Protein AF-A0A9P0K5Q2-F1 (afdb_monomer_lite)

InterPro domains:
  IPR001170 Adenylyl cyclase class-4/guanylyl cyclase [PR00255] (28-46)
  IPR001170 Adenylyl cyclase class-4/guanylyl cyclase [PR00255] (67-84)
  IPR001170 Adenylyl cyclase class-4/guanylyl cyclase [PR00255] (154-176)
  IPR001828 Receptor, ligand binding region [PF01094] (19-88)
  IPR028082 Periplasmic binding protein-like I [SSF53822] (3-142)
  IPR050401 Cyclic nucleotide synthase [PTHR11920] (21-209)

Structure (mmCIF, N/CA/C/O backbone):
data_AF-A0A9P0K5Q2-F1
#
_entry.id   AF-A0A9P0K5Q2-F1
#
loop_
_atom_site.group_PDB
_atom_site.id
_atom_site.type_symbol
_atom_site.label_atom_id
_atom_site.label_alt_id
_atom_site.label_comp_id
_atom_site.label_asym_id
_atom_site.label_entity_id
_atom_site.label_seq_id
_atom_site.pdbx_PDB_ins_code
_atom_site.Cartn_x
_atom_site.Cartn_y
_atom_site.Cartn_z
_atom_site.occupancy
_atom_site.B_iso_or_equiv
_atom_site.auth_seq_id
_atom_site.auth_comp_id
_atom_site.auth_asym_id
_atom_site.auth_atom_id
_atom_site.pdbx_PDB_model_num
ATOM 1 N N . MET A 1 1 ? 24.834 8.120 -12.883 1.00 61.12 1 MET A N 1
ATOM 2 C CA . MET A 1 1 ? 25.125 8.876 -14.123 1.00 61.12 1 MET A CA 1
ATOM 3 C C . MET A 1 1 ? 26.624 9.093 -14.351 1.00 61.12 1 MET A C 1
ATOM 5 O O . MET A 1 1 ? 26.969 9.659 -15.374 1.00 61.12 1 MET A O 1
ATOM 9 N N . GLU A 1 2 ? 27.515 8.608 -13.473 1.00 75.25 2 GLU A N 1
ATOM 10 C CA . GLU A 1 2 ? 28.976 8.761 -13.649 1.00 75.25 2 GLU A CA 1
ATOM 11 C C . GLU A 1 2 ? 29.569 7.852 -14.739 1.00 75.25 2 GLU A C 1
ATOM 13 O O . GLU A 1 2 ? 30.726 8.004 -15.105 1.00 75.25 2 GLU A O 1
ATOM 18 N N . LYS A 1 3 ? 28.787 6.893 -15.247 1.00 76.19 3 LYS A N 1
ATOM 19 C CA . LYS A 1 3 ? 29.183 5.987 -16.328 1.00 76.19 3 LYS A CA 1
ATOM 20 C C . LYS A 1 3 ? 28.753 6.544 -17.698 1.00 76.19 3 LYS A C 1
ATOM 22 O O . LYS A 1 3 ? 27.849 7.390 -17.745 1.00 76.19 3 LYS A O 1
ATOM 27 N N . PRO A 1 4 ? 29.330 6.036 -18.803 1.00 76.12 4 PRO A N 1
ATOM 28 C CA . PRO A 1 4 ? 28.896 6.384 -20.152 1.00 76.12 4 PRO A CA 1
ATOM 29 C C . PRO A 1 4 ? 27.396 6.107 -20.362 1.00 76.12 4 PRO A C 1
ATOM 31 O O . PRO A 1 4 ? 26.858 5.193 -19.729 1.00 76.12 4 PRO A O 1
ATOM 34 N N . PRO A 1 5 ? 26.704 6.867 -21.232 1.00 72.25 5 PRO A N 1
ATOM 35 C CA . PRO A 1 5 ? 27.222 7.941 -22.093 1.00 72.25 5 PRO A CA 1
ATOM 36 C C . PRO A 1 5 ? 27.312 9.315 -21.408 1.00 72.25 5 PRO A C 1
ATOM 38 O O . PRO A 1 5 ? 27.925 10.228 -21.947 1.00 72.25 5 PRO A O 1
ATOM 41 N N . PHE A 1 6 ? 26.707 9.478 -20.230 1.00 77.44 6 PHE A N 1
ATOM 42 C CA . PHE A 1 6 ? 26.536 10.795 -19.612 1.00 77.44 6 PHE A CA 1
ATOM 43 C C . PHE A 1 6 ? 27.769 11.293 -18.846 1.00 77.44 6 PHE A C 1
ATOM 45 O O . PHE A 1 6 ? 27.950 12.502 -18.759 1.00 77.44 6 PHE A O 1
ATOM 52 N N . ASN A 1 7 ? 28.599 10.397 -18.287 1.00 82.31 7 ASN A N 1
ATOM 53 C CA . ASN A 1 7 ? 29.845 10.732 -17.571 1.00 82.31 7 ASN A CA 1
ATOM 54 C C . ASN A 1 7 ? 29.712 11.905 -16.570 1.00 82.31 7 ASN A C 1
ATOM 56 O O . ASN A 1 7 ? 30.625 12.710 -16.400 1.00 82.31 7 ASN A O 1
ATOM 60 N N . PHE A 1 8 ? 28.569 12.012 -15.889 1.00 81.00 8 PHE A N 1
ATOM 61 C CA . PHE A 1 8 ? 28.284 13.099 -14.955 1.00 81.00 8 PHE A CA 1
ATOM 62 C C . PHE A 1 8 ? 28.762 12.721 -13.554 1.00 81.00 8 PHE A C 1
ATOM 64 O O . PHE A 1 8 ? 28.101 11.923 -12.880 1.00 81.00 8 PHE A O 1
ATOM 71 N N . THR A 1 9 ? 29.897 13.277 -13.129 1.00 80.69 9 THR A N 1
ATOM 72 C CA . THR A 1 9 ? 30.488 13.082 -11.797 1.00 80.69 9 THR A CA 1
ATOM 73 C C . THR A 1 9 ? 29.610 13.692 -10.707 1.00 80.69 9 THR A C 1
ATOM 75 O O . THR A 1 9 ? 29.040 14.764 -10.884 1.00 80.69 9 THR A O 1
ATOM 78 N N . ASN A 1 10 ? 29.462 13.011 -9.565 1.00 76.69 10 ASN A N 1
ATOM 79 C CA . ASN A 1 10 ? 28.693 13.534 -8.439 1.00 76.69 10 ASN A CA 1
ATOM 80 C C . ASN A 1 10 ? 29.443 14.708 -7.770 1.00 76.69 10 ASN A C 1
ATOM 82 O O . ASN A 1 10 ? 30.427 14.460 -7.068 1.00 76.69 10 ASN A O 1
ATOM 86 N N . PRO A 1 11 ? 28.972 15.966 -7.892 1.00 77.44 11 PRO A N 1
ATOM 87 C CA . PRO A 1 11 ? 29.654 17.111 -7.286 1.00 77.44 11 PRO A CA 1
ATOM 88 C C . PRO A 1 11 ? 29.633 17.064 -5.749 1.00 77.44 11 PRO A C 1
ATOM 90 O O . PRO A 1 11 ? 30.488 17.662 -5.105 1.00 77.44 11 PRO A O 1
ATOM 93 N N . LEU A 1 12 ? 28.706 16.309 -5.144 1.00 75.94 12 LEU A N 1
ATOM 94 C CA . LEU A 1 12 ? 28.613 16.142 -3.689 1.00 75.94 12 LEU A CA 1
ATOM 95 C C . LEU A 1 12 ? 29.678 15.191 -3.126 1.00 75.94 12 LEU A C 1
ATOM 97 O O . LEU A 1 12 ? 29.936 15.211 -1.923 1.00 75.94 12 LEU A O 1
ATOM 101 N N . LYS A 1 13 ? 30.342 14.404 -3.984 1.00 76.06 13 LYS A N 1
ATOM 102 C CA . LYS A 1 13 ? 31.398 13.468 -3.574 1.00 76.06 13 LYS A CA 1
ATOM 103 C C . LYS A 1 13 ? 32.582 14.192 -2.925 1.00 76.06 13 LYS A C 1
ATOM 105 O O . LYS A 1 13 ? 33.161 13.669 -1.981 1.00 76.06 13 LYS A O 1
ATOM 110 N N . TYR A 1 14 ? 32.888 15.414 -3.374 1.00 75.38 14 TYR A N 1
ATOM 111 C CA . TYR A 1 14 ? 33.931 16.267 -2.790 1.00 75.38 14 TYR A CA 1
ATOM 112 C C . TYR A 1 14 ? 33.646 16.668 -1.336 1.00 75.38 14 TYR A C 1
ATOM 114 O O . TYR A 1 14 ? 34.576 16.907 -0.576 1.00 75.38 14 TYR A O 1
ATOM 122 N N . PHE A 1 15 ? 32.373 16.692 -0.938 1.00 78.50 15 PHE A N 1
ATOM 123 C CA . PHE A 1 15 ? 31.929 17.030 0.415 1.00 78.50 15 PHE A CA 1
ATOM 124 C C . PHE A 1 15 ? 31.569 15.787 1.247 1.00 78.50 15 PHE A C 1
ATOM 126 O O . PHE A 1 15 ? 30.913 15.907 2.277 1.00 78.50 15 PHE A O 1
ATOM 133 N N . GLY A 1 16 ? 31.943 14.585 0.787 1.00 75.62 16 GLY A N 1
ATOM 134 C CA . GLY A 1 16 ? 31.579 13.321 1.440 1.00 75.62 16 GLY A CA 1
ATOM 135 C C . GLY A 1 16 ? 30.081 12.993 1.378 1.00 75.62 16 GLY A C 1
ATOM 136 O O . GLY A 1 16 ? 29.611 12.129 2.112 1.00 75.62 16 GLY A O 1
ATOM 137 N N . GLY A 1 17 ? 29.319 13.684 0.525 1.00 70.06 17 GLY A N 1
ATOM 138 C CA . GLY A 1 17 ? 27.878 13.510 0.383 1.00 70.06 17 GLY A CA 1
ATOM 139 C C . GLY A 1 17 ? 27.507 12.542 -0.739 1.00 70.06 17 GLY A C 1
ATOM 140 O O . GLY A 1 17 ? 27.963 12.665 -1.881 1.00 70.06 17 GLY A O 1
ATOM 141 N N . GLU A 1 18 ? 26.602 11.612 -0.448 1.00 68.94 18 GLU A N 1
ATOM 142 C CA . GLU A 1 18 ? 25.968 10.787 -1.474 1.00 68.94 18 GLU A CA 1
ATOM 143 C C . GLU A 1 18 ? 24.765 11.503 -2.096 1.00 68.94 18 GLU A C 1
ATOM 145 O O . GLU A 1 18 ? 23.956 12.140 -1.414 1.00 68.94 18 GLU A O 1
ATOM 150 N N . LYS A 1 19 ? 24.619 11.387 -3.421 1.00 69.31 19 LYS A N 1
ATOM 151 C CA . LYS A 1 19 ? 23.463 11.935 -4.135 1.00 69.31 19 LYS A CA 1
ATOM 152 C C . LYS A 1 19 ? 22.220 11.116 -3.781 1.00 69.31 19 LYS A C 1
ATOM 154 O O . LYS A 1 19 ? 22.008 10.039 -4.329 1.00 69.31 19 LYS A O 1
ATOM 159 N N . ARG A 1 20 ? 21.363 11.660 -2.916 1.00 71.62 20 ARG A N 1
ATOM 160 C CA . ARG A 1 20 ? 20.022 11.114 -2.668 1.00 71.62 20 ARG A CA 1
ATOM 161 C C . ARG A 1 20 ? 19.128 11.372 -3.876 1.00 71.62 20 ARG A C 1
ATOM 163 O O . ARG A 1 20 ? 18.740 12.506 -4.146 1.00 71.62 20 ARG A O 1
ATOM 170 N N . ILE A 1 21 ? 18.828 10.314 -4.619 1.00 75.00 21 ILE A N 1
ATOM 171 C CA . ILE A 1 21 ? 17.889 10.354 -5.740 1.00 75.00 21 ILE A CA 1
ATOM 172 C C . ILE A 1 21 ? 16.495 10.085 -5.176 1.00 75.00 21 ILE A C 1
ATOM 174 O O . ILE A 1 21 ? 16.311 9.153 -4.396 1.00 75.00 21 ILE A O 1
ATOM 178 N N . ARG A 1 22 ? 15.523 10.924 -5.538 1.00 83.56 22 ARG A N 1
ATOM 179 C CA . ARG A 1 22 ? 14.131 10.692 -5.150 1.00 83.56 22 ARG A CA 1
ATOM 180 C C . ARG A 1 22 ? 13.561 9.498 -5.920 1.00 83.56 22 ARG A C 1
ATOM 182 O O . ARG A 1 22 ? 13.950 9.280 -7.068 1.00 83.56 22 ARG A O 1
ATOM 189 N N . ALA A 1 23 ? 12.638 8.757 -5.314 1.00 85.62 23 ALA A N 1
ATOM 190 C CA . ALA A 1 23 ? 12.057 7.565 -5.931 1.00 85.62 23 ALA A CA 1
ATOM 191 C C . ALA A 1 23 ? 11.387 7.881 -7.281 1.00 85.62 23 ALA A C 1
ATOM 193 O O . ALA A 1 23 ? 11.549 7.137 -8.241 1.00 85.62 23 ALA A O 1
ATOM 194 N N . GLU A 1 24 ? 10.752 9.048 -7.405 1.00 88.94 24 GLU A N 1
ATOM 195 C CA . GLU A 1 24 ? 10.065 9.483 -8.626 1.00 88.94 24 GLU A CA 1
ATOM 196 C C . GLU A 1 24 ? 11.024 9.631 -9.813 1.00 88.94 24 GLU A C 1
ATOM 198 O O . GLU A 1 24 ? 10.674 9.325 -10.952 1.00 88.94 24 GLU A O 1
ATOM 203 N N . ALA A 1 25 ? 12.265 10.055 -9.556 1.00 90.31 25 ALA A N 1
ATOM 204 C CA . ALA A 1 25 ? 13.281 10.157 -10.599 1.00 90.31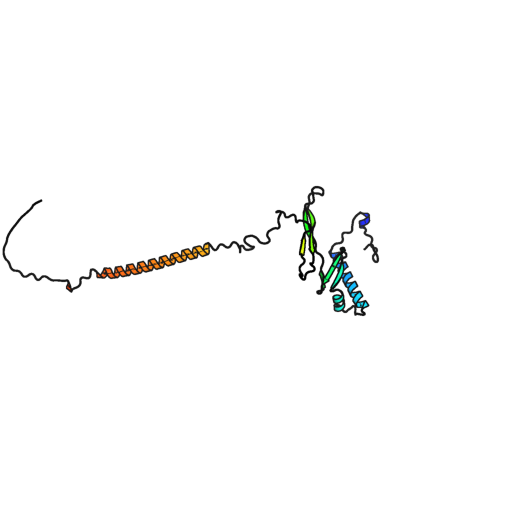 25 ALA A CA 1
ATOM 205 C C . ALA A 1 25 ? 13.739 8.774 -11.084 1.00 90.31 25 ALA A C 1
ATOM 207 O O . ALA A 1 25 ? 14.063 8.614 -12.261 1.00 90.31 25 ALA A O 1
ATOM 208 N N . ALA A 1 26 ? 13.758 7.780 -10.191 1.00 89.25 26 ALA A N 1
ATOM 209 C CA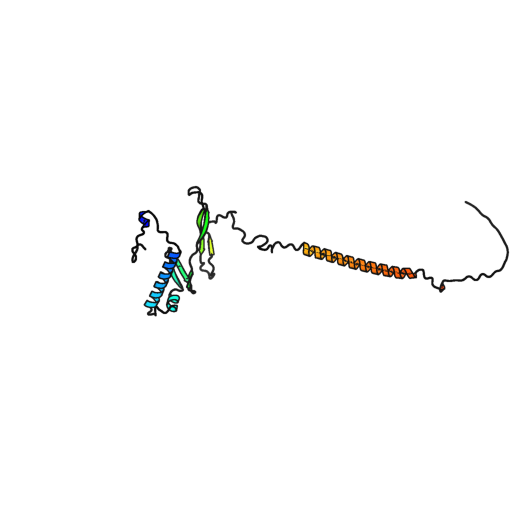 . ALA A 1 26 ? 14.045 6.404 -10.568 1.00 89.25 26 ALA A CA 1
ATOM 210 C C . ALA A 1 26 ? 12.896 5.804 -11.390 1.00 89.25 26 ALA A C 1
ATOM 212 O O . ALA A 1 26 ? 13.164 5.197 -12.421 1.00 89.25 26 ALA A O 1
ATOM 213 N N . TYR A 1 27 ? 11.638 6.068 -11.021 1.00 91.38 27 TYR A N 1
ATOM 214 C CA . TYR A 1 27 ? 10.480 5.632 -11.807 1.00 91.38 27 TYR A CA 1
ATOM 215 C C . TYR A 1 27 ? 10.495 6.204 -13.221 1.00 91.38 27 TYR A C 1
ATOM 217 O O . TYR A 1 27 ? 10.323 5.463 -14.180 1.00 91.38 27 TYR A O 1
ATOM 225 N N . LEU A 1 28 ? 10.780 7.500 -13.377 1.00 93.75 28 LEU A N 1
ATOM 226 C CA . LEU A 1 28 ? 10.870 8.105 -14.706 1.00 93.75 28 LEU A CA 1
ATOM 227 C C . LEU A 1 28 ? 11.998 7.489 -15.547 1.00 93.75 28 LEU A C 1
ATOM 229 O O . LEU A 1 28 ? 11.818 7.246 -16.741 1.00 93.75 28 LEU A O 1
ATOM 233 N N . TYR A 1 29 ? 13.155 7.233 -14.930 1.00 92.62 29 TYR A N 1
ATOM 234 C CA . TYR A 1 29 ? 14.263 6.551 -15.595 1.00 92.62 29 TYR A CA 1
ATOM 235 C C . TYR A 1 29 ? 13.848 5.155 -16.073 1.00 92.62 29 TYR A C 1
ATOM 237 O O . TYR A 1 29 ? 14.086 4.806 -17.231 1.00 92.62 29 TYR A O 1
ATOM 245 N N . ASP A 1 30 ? 13.199 4.389 -15.199 1.00 93.38 30 ASP A N 1
ATOM 246 C CA . ASP A 1 30 ? 12.737 3.039 -15.494 1.00 93.38 30 ASP A CA 1
ATOM 247 C C . ASP A 1 30 ? 11.724 3.042 -16.644 1.00 93.38 30 ASP A C 1
ATOM 249 O O . ASP A 1 30 ? 11.901 2.288 -17.600 1.00 93.38 30 ASP A O 1
ATOM 253 N N . SER A 1 31 ? 10.737 3.945 -16.627 1.00 94.25 31 SER A N 1
ATOM 254 C CA . SER A 1 31 ? 9.725 4.068 -17.686 1.00 94.25 31 SER A CA 1
ATOM 255 C C . SER A 1 31 ? 10.348 4.298 -19.064 1.00 94.25 31 SER A C 1
ATOM 257 O O . SER A 1 31 ? 9.985 3.635 -20.036 1.00 94.25 31 SER A O 1
ATOM 259 N N . VAL A 1 32 ? 11.325 5.208 -19.160 1.00 95.75 32 VAL A N 1
ATOM 260 C CA . VAL A 1 32 ? 12.024 5.478 -20.428 1.00 95.75 32 VAL A CA 1
ATOM 261 C C . VAL A 1 32 ? 12.853 4.271 -20.861 1.00 95.75 32 VAL A C 1
ATOM 263 O O . VAL A 1 32 ? 12.896 3.947 -22.048 1.00 95.75 32 VAL A O 1
ATOM 266 N N . HIS A 1 33 ? 13.505 3.589 -19.920 1.00 94.62 33 HIS A N 1
ATOM 267 C CA . HIS A 1 33 ? 14.352 2.441 -20.228 1.00 94.62 33 HIS A CA 1
ATOM 268 C C . HIS A 1 33 ? 13.540 1.229 -20.702 1.00 94.62 33 HIS A C 1
ATOM 270 O O . HIS A 1 33 ? 13.914 0.578 -21.680 1.00 94.62 33 HIS A O 1
ATOM 276 N N . VAL A 1 34 ? 12.409 0.951 -20.050 1.00 95.19 34 VAL A N 1
ATOM 277 C CA . VAL A 1 34 ? 11.463 -0.098 -20.451 1.00 95.19 34 VAL A CA 1
ATOM 278 C C . VAL A 1 34 ? 10.893 0.207 -21.833 1.00 95.19 34 VAL A C 1
ATOM 280 O O . VAL A 1 34 ? 10.932 -0.663 -22.705 1.00 95.19 34 VAL A O 1
ATOM 283 N N . TYR A 1 35 ? 10.472 1.454 -22.074 1.00 96.00 35 TYR A N 1
ATOM 284 C CA . TYR A 1 35 ? 10.008 1.890 -23.390 1.00 96.00 35 TYR A CA 1
ATOM 285 C C . TYR A 1 35 ? 11.066 1.697 -24.475 1.00 96.00 35 TYR A C 1
ATOM 287 O O . TYR A 1 35 ? 10.790 1.073 -25.497 1.00 96.00 35 TYR A O 1
ATOM 295 N N . ALA A 1 36 ? 12.288 2.183 -24.245 1.00 96.12 36 ALA A N 1
ATOM 296 C CA . ALA A 1 36 ? 13.374 2.061 -25.209 1.00 96.12 36 ALA A CA 1
ATOM 297 C C . ALA A 1 36 ? 13.673 0.590 -25.526 1.00 96.12 36 ALA A C 1
ATOM 299 O O . ALA A 1 36 ? 13.786 0.227 -26.692 1.00 96.12 36 ALA A O 1
ATOM 300 N N . LYS A 1 37 ? 13.723 -0.276 -24.507 1.00 95.75 37 LYS A N 1
ATOM 301 C CA . LYS A 1 37 ? 13.963 -1.715 -24.679 1.00 95.75 37 LYS A CA 1
ATOM 302 C C . LYS A 1 37 ? 12.856 -2.395 -25.487 1.00 95.75 37 LYS A C 1
ATOM 304 O O . LYS A 1 37 ? 13.157 -3.222 -26.346 1.00 95.75 37 LYS A O 1
ATOM 309 N N . ALA A 1 38 ? 11.594 -2.071 -25.219 1.00 96.81 38 ALA A N 1
ATOM 310 C CA . ALA A 1 38 ? 10.465 -2.610 -25.971 1.00 96.81 38 ALA A CA 1
ATOM 311 C C . ALA A 1 38 ? 10.460 -2.110 -27.421 1.00 96.81 38 ALA A C 1
ATOM 313 O O . ALA A 1 38 ? 10.306 -2.907 -28.343 1.00 96.81 38 ALA A O 1
ATOM 314 N N . LEU A 1 39 ? 10.724 -0.819 -27.636 1.00 97.38 39 LEU A N 1
ATOM 315 C CA . LEU A 1 39 ? 10.829 -0.237 -28.971 1.00 97.38 39 LEU A CA 1
ATOM 316 C C . LEU A 1 39 ? 11.959 -0.878 -29.785 1.00 97.38 39 LEU A C 1
ATOM 318 O O . LEU A 1 39 ? 11.747 -1.209 -30.948 1.00 97.38 39 LEU A O 1
ATOM 322 N N . THR A 1 40 ? 13.129 -1.103 -29.179 1.00 97.12 40 THR A N 1
ATOM 323 C CA . THR A 1 40 ? 14.238 -1.812 -29.831 1.00 97.12 40 THR A CA 1
ATOM 324 C C . THR A 1 40 ? 13.814 -3.210 -30.274 1.00 97.12 40 THR A C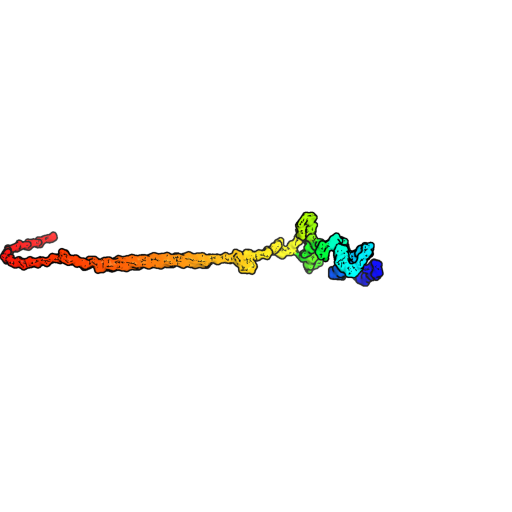 1
ATOM 326 O O . THR A 1 40 ? 14.030 -3.553 -31.428 1.00 97.12 40 THR A O 1
ATOM 329 N N . LYS A 1 41 ? 13.117 -3.984 -29.426 1.00 96.00 41 LYS A N 1
ATOM 330 C CA . LYS A 1 41 ? 12.597 -5.307 -29.823 1.00 96.00 41 LYS A CA 1
ATOM 331 C C . LYS A 1 41 ? 11.661 -5.234 -31.032 1.00 96.00 41 LYS A C 1
ATOM 333 O O . LYS A 1 41 ? 11.738 -6.088 -31.909 1.00 96.00 41 LYS A O 1
ATOM 338 N N . VAL A 1 42 ? 10.772 -4.238 -31.075 1.00 97.44 42 VAL A N 1
ATOM 339 C CA . VAL A 1 42 ? 9.849 -4.050 -32.206 1.00 97.44 42 VAL A CA 1
ATOM 340 C C . VAL A 1 42 ? 10.618 -3.704 -33.481 1.00 97.44 42 VAL A C 1
ATOM 342 O O . VAL A 1 42 ? 10.322 -4.263 -34.533 1.00 97.44 42 VAL A O 1
ATOM 345 N N . LEU A 1 43 ? 11.613 -2.820 -33.393 1.00 97.62 43 LEU A N 1
ATOM 346 C CA . LEU A 1 43 ? 12.449 -2.429 -34.531 1.00 97.62 43 LEU A CA 1
ATOM 347 C C . LEU A 1 43 ? 13.302 -3.591 -35.053 1.00 97.62 43 LEU A C 1
ATOM 349 O O . LEU A 1 43 ? 13.356 -3.797 -36.263 1.00 97.62 43 LEU A O 1
ATOM 353 N N . ASP A 1 44 ? 13.906 -4.376 -34.161 1.00 97.31 44 ASP A N 1
ATOM 354 C CA . ASP A 1 44 ? 14.714 -5.551 -34.514 1.00 97.31 44 ASP A CA 1
ATOM 355 C C . ASP A 1 44 ? 13.870 -6.634 -35.208 1.00 97.31 44 ASP A C 1
ATOM 357 O O . ASP A 1 44 ? 14.360 -7.354 -36.077 1.00 97.31 44 ASP A O 1
ATOM 361 N N . ALA A 1 45 ? 12.578 -6.713 -34.877 1.00 96.56 45 ALA A N 1
ATOM 362 C CA . ALA A 1 45 ? 11.607 -7.570 -35.554 1.00 96.56 45 ALA A CA 1
ATOM 363 C C . ALA A 1 45 ? 11.081 -6.987 -36.887 1.00 96.56 45 ALA A C 1
ATOM 365 O O . ALA A 1 45 ? 10.193 -7.574 -37.504 1.00 96.56 45 ALA A O 1
ATOM 366 N N . GLY A 1 46 ? 11.587 -5.831 -37.335 1.00 96.62 46 GLY A N 1
ATOM 367 C CA . GLY A 1 46 ? 11.130 -5.140 -38.548 1.00 96.62 46 GLY A CA 1
ATOM 368 C C . GLY A 1 46 ? 9.775 -4.435 -38.401 1.00 96.62 46 GLY A C 1
ATOM 369 O O . GLY A 1 46 ? 9.143 -4.084 -39.398 1.00 96.62 46 GLY A O 1
ATOM 370 N N . GLY A 1 47 ? 9.302 -4.243 -37.169 1.00 95.88 47 GLY A N 1
ATOM 371 C CA . GLY A 1 47 ? 8.031 -3.599 -36.860 1.00 95.88 47 GLY A CA 1
ATOM 372 C C . GLY A 1 47 ? 8.059 -2.076 -37.019 1.00 95.88 47 GLY A C 1
ATOM 373 O O . GLY A 1 47 ? 9.104 -1.428 -37.048 1.00 95.88 47 GLY A O 1
ATOM 374 N N . ASN A 1 48 ? 6.870 -1.475 -37.096 1.00 95.38 48 ASN A N 1
ATOM 375 C CA . ASN A 1 48 ? 6.724 -0.025 -37.200 1.00 95.38 48 ASN A CA 1
ATOM 376 C C . ASN A 1 48 ? 6.838 0.637 -35.809 1.00 95.38 48 ASN A C 1
ATOM 378 O O . ASN A 1 48 ? 5.994 0.357 -34.955 1.00 95.38 48 ASN A O 1
ATOM 382 N N . PRO A 1 49 ? 7.772 1.583 -35.585 1.00 94.56 49 PRO A N 1
ATOM 383 C CA . PRO A 1 49 ? 7.913 2.279 -34.301 1.00 94.56 49 PRO A CA 1
ATOM 384 C C . PRO A 1 49 ? 6.698 3.137 -33.915 1.00 94.56 49 PRO A C 1
ATOM 386 O O . PRO A 1 49 ? 6.553 3.507 -32.754 1.00 94.56 49 PRO A O 1
ATOM 389 N N . ARG A 1 50 ? 5.818 3.474 -34.868 1.00 96.19 50 ARG A N 1
ATOM 390 C CA . ARG A 1 50 ? 4.562 4.198 -34.604 1.00 96.19 50 ARG A CA 1
ATOM 391 C C . ARG A 1 50 ? 3.405 3.284 -34.200 1.00 96.19 50 ARG A C 1
ATOM 393 O O . ARG A 1 50 ? 2.346 3.787 -33.835 1.00 96.19 50 ARG A O 1
ATOM 400 N N . ASN A 1 51 ? 3.577 1.964 -34.270 1.00 97.19 51 ASN A N 1
ATOM 401 C CA . ASN A 1 51 ? 2.572 1.022 -33.798 1.00 97.19 51 ASN A CA 1
ATOM 402 C C . ASN A 1 51 ? 2.674 0.879 -32.271 1.00 97.19 51 ASN A C 1
ATOM 404 O O . ASN A 1 51 ? 3.382 0.012 -31.762 1.00 97.19 51 ASN A O 1
ATOM 408 N N . GLY A 1 52 ? 1.968 1.750 -31.547 1.00 95.06 52 GLY A N 1
ATOM 409 C CA . GLY A 1 52 ? 1.982 1.770 -30.083 1.00 95.06 52 GLY A CA 1
ATOM 410 C C . GLY A 1 52 ? 1.528 0.453 -29.452 1.00 95.06 52 GLY A C 1
ATOM 411 O O . GLY A 1 52 ? 2.108 0.036 -28.456 1.00 95.06 52 GLY A O 1
ATOM 412 N N . THR A 1 53 ? 0.564 -0.244 -30.061 1.00 96.38 53 THR A N 1
ATOM 413 C CA . THR A 1 53 ? 0.084 -1.547 -29.579 1.00 96.38 53 THR A CA 1
ATOM 414 C C . THR A 1 53 ? 1.212 -2.574 -29.562 1.00 96.38 53 THR A C 1
ATOM 416 O O . THR A 1 53 ? 1.463 -3.179 -28.528 1.00 96.38 53 THR A O 1
ATOM 419 N N . ALA A 1 54 ? 1.976 -2.678 -30.654 1.00 96.62 54 ALA A N 1
ATOM 420 C CA . ALA A 1 54 ? 3.117 -3.592 -30.726 1.00 96.62 54 ALA A CA 1
ATOM 421 C C . ALA A 1 54 ? 4.207 -3.262 -29.690 1.00 96.62 54 ALA A C 1
ATOM 423 O O . ALA A 1 54 ? 4.834 -4.164 -29.138 1.00 96.62 54 ALA A O 1
ATOM 424 N N . VAL A 1 55 ? 4.429 -1.973 -29.407 1.00 96.88 55 VAL A N 1
ATOM 425 C CA . VAL A 1 55 ? 5.403 -1.542 -28.393 1.00 96.88 55 VAL A CA 1
ATOM 426 C C . VAL A 1 55 ? 4.929 -1.904 -26.985 1.00 96.88 55 VAL A C 1
ATOM 428 O O . VAL A 1 55 ? 5.722 -2.425 -26.207 1.00 96.88 55 VAL A O 1
ATOM 431 N N . ILE A 1 56 ? 3.655 -1.672 -26.661 1.00 95.62 56 ILE A N 1
ATOM 432 C CA . ILE A 1 56 ? 3.076 -2.031 -25.358 1.00 95.62 56 ILE A CA 1
ATOM 433 C C . ILE A 1 56 ? 3.060 -3.550 -25.163 1.00 95.62 56 ILE A C 1
ATOM 435 O O . ILE A 1 56 ? 3.468 -4.031 -24.108 1.00 95.62 56 ILE A O 1
ATOM 439 N N . ASP A 1 57 ? 2.682 -4.318 -26.184 1.00 95.75 57 ASP A N 1
ATOM 440 C CA . ASP A 1 57 ? 2.698 -5.783 -26.113 1.00 95.75 57 ASP A CA 1
ATOM 441 C C . ASP A 1 57 ? 4.122 -6.333 -25.919 1.00 95.75 57 ASP A C 1
ATOM 443 O O . ASP A 1 57 ? 4.315 -7.326 -25.226 1.00 95.75 57 ASP A O 1
ATOM 447 N N . ALA A 1 58 ? 5.148 -5.648 -26.436 1.00 95.88 58 ALA A N 1
ATOM 448 C CA . ALA A 1 58 ? 6.549 -5.996 -26.187 1.00 95.88 58 ALA A CA 1
ATOM 449 C C . ALA A 1 58 ? 7.054 -5.641 -24.767 1.00 95.88 58 ALA A C 1
ATOM 451 O O . ALA A 1 58 ? 8.144 -6.100 -24.382 1.00 95.88 58 ALA A O 1
ATOM 452 N N . MET A 1 59 ? 6.307 -4.823 -24.007 1.00 95.62 59 MET A N 1
ATOM 453 C CA . MET A 1 59 ? 6.578 -4.510 -22.594 1.00 95.62 59 MET A CA 1
ATOM 454 C C . MET A 1 59 ? 5.964 -5.534 -21.638 1.00 95.62 59 MET A C 1
ATOM 456 O O . MET A 1 59 ? 6.603 -5.879 -20.641 1.00 95.62 59 MET A O 1
ATOM 460 N N . LYS A 1 60 ? 4.750 -6.010 -21.928 1.00 94.69 60 LYS A N 1
ATOM 461 C CA . LYS A 1 60 ? 4.001 -6.959 -21.089 1.00 94.69 60 LYS A CA 1
ATOM 462 C C . LYS A 1 60 ? 4.742 -8.282 -20.904 1.00 94.69 60 LYS A C 1
ATOM 464 O O . LYS A 1 60 ? 5.503 -8.712 -21.773 1.00 94.69 60 LYS A O 1
ATOM 469 N N . GLY A 1 61 ? 4.561 -8.903 -19.743 1.00 90.00 61 GLY A N 1
ATOM 470 C CA . GLY A 1 61 ? 5.198 -10.174 -19.390 1.00 90.00 61 GLY A CA 1
ATOM 471 C C . GLY A 1 61 ? 6.727 -10.100 -19.273 1.00 90.00 61 GLY A C 1
ATOM 472 O O . GLY A 1 61 ? 7.412 -11.128 -19.302 1.00 90.00 61 GLY A O 1
ATOM 473 N N . THR A 1 62 ? 7.313 -8.899 -19.172 1.00 90.62 62 THR A N 1
ATOM 474 C CA . THR A 1 62 ? 8.770 -8.727 -19.086 1.00 90.62 62 THR A CA 1
ATOM 475 C C . THR A 1 62 ? 9.238 -8.356 -17.689 1.00 90.62 62 THR A C 1
ATOM 477 O O . THR A 1 62 ? 8.535 -7.726 -16.908 1.00 90.62 62 THR A O 1
ATOM 480 N N . HIS A 1 63 ? 10.477 -8.736 -17.381 1.00 90.00 63 HIS A N 1
ATOM 481 C CA . HIS A 1 63 ? 11.158 -8.318 -16.164 1.00 90.00 63 HIS A CA 1
ATOM 482 C C . HIS A 1 63 ? 12.217 -7.260 -16.487 1.00 90.00 63 HIS A C 1
ATOM 484 O O . HIS A 1 63 ? 12.951 -7.369 -17.484 1.00 90.00 63 HIS A O 1
ATOM 490 N N . TYR A 1 64 ? 12.355 -6.264 -15.616 1.00 91.00 64 TYR A N 1
ATOM 491 C CA . TYR A 1 64 ? 13.429 -5.277 -15.683 1.00 91.00 64 TYR A CA 1
ATOM 492 C C . TYR A 1 64 ? 13.997 -4.974 -14.296 1.00 91.00 64 TYR A C 1
ATOM 494 O O . TYR A 1 64 ? 13.345 -5.159 -13.272 1.00 91.00 64 TYR A O 1
ATOM 502 N N . LYS A 1 65 ? 15.255 -4.531 -14.263 1.00 89.94 65 LYS A N 1
ATOM 503 C CA . LYS A 1 65 ? 15.909 -4.085 -13.034 1.00 89.94 65 LYS A CA 1
ATOM 504 C C . LYS A 1 65 ? 15.726 -2.578 -12.904 1.00 89.94 65 LYS A C 1
ATOM 506 O O . LYS A 1 65 ? 16.227 -1.844 -13.754 1.00 89.94 65 LYS A O 1
ATOM 511 N N . SER A 1 66 ? 15.043 -2.144 -11.850 1.00 89.44 66 SER A N 1
ATOM 512 C CA . SER A 1 66 ? 14.852 -0.730 -11.533 1.00 89.44 66 SER A CA 1
ATOM 513 C C . SER A 1 66 ? 16.186 -0.039 -11.245 1.00 89.44 66 SER A C 1
ATOM 515 O O . SER A 1 66 ? 17.111 -0.649 -10.694 1.00 89.44 66 SER A O 1
ATOM 517 N N . ALA A 1 67 ? 16.275 1.262 -11.523 1.00 89.06 67 ALA A N 1
ATOM 518 C CA . ALA A 1 67 ? 17.358 2.125 -11.052 1.00 89.06 67 ALA A CA 1
ATOM 519 C C . ALA A 1 67 ? 17.513 2.122 -9.522 1.00 89.06 67 ALA A C 1
ATOM 521 O O . ALA A 1 67 ? 18.607 2.382 -9.020 1.00 89.06 67 ALA A O 1
ATOM 522 N N . MET A 1 68 ? 16.451 1.793 -8.780 1.00 84.69 68 MET A N 1
ATOM 523 C CA . MET A 1 68 ? 16.497 1.595 -7.326 1.00 84.69 68 MET A CA 1
ATOM 524 C C . MET A 1 68 ? 17.098 0.236 -6.919 1.00 84.69 68 MET A C 1
ATOM 526 O O . MET A 1 68 ? 17.352 0.005 -5.741 1.00 84.69 68 MET A O 1
ATOM 530 N N . GLY A 1 69 ? 17.353 -0.658 -7.878 1.00 82.38 69 GLY A N 1
ATOM 531 C CA . GLY A 1 69 ? 18.107 -1.899 -7.699 1.00 82.38 69 GLY A CA 1
ATOM 532 C C . GLY A 1 69 ? 17.276 -3.178 -7.589 1.00 82.38 69 GLY A C 1
ATOM 533 O O . GLY A 1 69 ? 17.852 -4.259 -7.728 1.00 82.38 69 GLY A O 1
ATOM 534 N N . TYR A 1 70 ? 15.960 -3.084 -7.390 1.00 82.06 70 TYR A N 1
ATOM 535 C CA . TYR A 1 70 ? 15.060 -4.240 -7.327 1.00 82.06 70 TYR A CA 1
ATOM 536 C C . TYR A 1 70 ? 14.557 -4.673 -8.714 1.00 82.06 70 TYR A C 1
ATOM 538 O O . TYR A 1 70 ? 14.573 -3.900 -9.672 1.00 82.06 70 TYR A O 1
ATOM 546 N N . MET A 1 71 ? 14.142 -5.937 -8.822 1.00 83.62 71 MET A N 1
ATOM 547 C CA . MET A 1 71 ? 13.502 -6.482 -10.022 1.00 83.62 71 MET A CA 1
ATOM 548 C C . MET A 1 71 ? 12.013 -6.137 -10.011 1.00 83.62 71 MET A C 1
ATOM 550 O O . MET A 1 71 ? 11.366 -6.269 -8.974 1.00 83.62 71 MET A O 1
ATOM 554 N N . VAL A 1 72 ? 11.499 -5.717 -11.161 1.00 88.56 72 VAL A N 1
ATOM 555 C CA . VAL A 1 72 ? 10.087 -5.409 -11.397 1.00 88.56 72 VAL A CA 1
ATOM 556 C C . VAL A 1 72 ? 9.587 -6.304 -12.522 1.00 88.56 72 VAL A C 1
ATOM 558 O O . VAL A 1 72 ? 10.314 -6.543 -13.494 1.00 88.56 72 VAL A O 1
ATOM 561 N N . TYR A 1 73 ? 8.367 -6.803 -12.372 1.00 88.19 73 TYR A N 1
ATOM 562 C CA . TYR A 1 73 ? 7.648 -7.554 -13.388 1.00 88.19 73 TYR A CA 1
ATOM 563 C C . TYR A 1 73 ? 6.549 -6.677 -13.992 1.00 88.19 73 TYR A C 1
ATOM 565 O O . TYR A 1 73 ? 5.862 -5.967 -13.271 1.00 88.19 73 TYR A O 1
ATOM 573 N N . MET A 1 74 ? 6.414 -6.682 -15.313 1.00 90.94 74 MET A N 1
ATOM 574 C CA . MET A 1 74 ? 5.309 -6.039 -16.018 1.00 90.94 74 MET A CA 1
ATOM 575 C C . MET A 1 74 ? 4.254 -7.099 -16.306 1.00 90.94 74 MET A C 1
ATOM 577 O O . MET A 1 74 ? 4.548 -8.051 -17.031 1.00 90.94 74 MET A O 1
ATOM 581 N N . ASP A 1 75 ? 3.056 -6.946 -15.752 1.00 88.62 75 ASP A N 1
ATOM 582 C CA . ASP A 1 75 ? 1.986 -7.923 -15.936 1.00 88.62 75 ASP A CA 1
ATOM 583 C C . ASP A 1 75 ? 1.337 -7.842 -17.338 1.00 88.62 75 ASP A C 1
ATOM 585 O O . ASP A 1 75 ? 1.763 -7.090 -18.221 1.00 88.62 75 ASP A O 1
ATOM 589 N N . GLU A 1 76 ? 0.297 -8.647 -17.558 1.00 90.88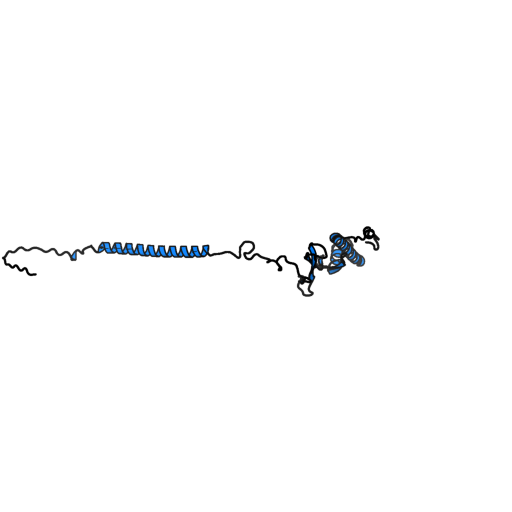 76 GLU A N 1
ATOM 590 C CA . GLU A 1 76 ? -0.450 -8.699 -18.825 1.00 90.88 76 GLU A CA 1
ATOM 591 C C . GLU A 1 76 ? -1.312 -7.448 -19.082 1.00 90.88 76 GLU A C 1
ATOM 593 O O . GLU A 1 76 ? -1.668 -7.145 -20.228 1.00 90.88 76 GLU A O 1
ATOM 598 N N . ASN A 1 77 ? -1.625 -6.688 -18.032 1.00 91.75 77 ASN A N 1
ATOM 599 C CA . ASN A 1 77 ? -2.349 -5.425 -18.131 1.00 91.75 77 ASN A CA 1
ATOM 600 C C . ASN A 1 77 ? -1.405 -4.252 -18.436 1.00 91.75 77 ASN A C 1
ATOM 602 O O . ASN A 1 77 ? -1.864 -3.208 -18.899 1.00 91.75 77 ASN A O 1
ATOM 606 N N . GLY A 1 78 ? -0.093 -4.440 -18.265 1.00 89.12 78 GLY A N 1
ATOM 607 C CA . GLY A 1 78 ? 0.906 -3.379 -18.365 1.00 89.12 78 GLY A CA 1
ATOM 608 C C . GLY A 1 78 ? 1.136 -2.650 -17.039 1.00 89.12 78 GLY A C 1
ATOM 609 O O . GLY A 1 78 ? 1.660 -1.535 -17.052 1.00 89.12 78 GLY A O 1
ATOM 610 N N . ASP A 1 79 ? 0.782 -3.274 -15.914 1.00 90.19 79 ASP A N 1
ATOM 611 C CA . ASP A 1 79 ? 0.991 -2.774 -14.558 1.00 90.19 79 ASP A CA 1
ATOM 612 C C . ASP A 1 79 ? 2.281 -3.334 -13.941 1.00 90.19 79 ASP A C 1
ATOM 614 O O . ASP A 1 79 ? 2.657 -4.498 -14.116 1.00 90.19 79 ASP A O 1
ATOM 618 N N . ALA A 1 80 ? 3.032 -2.456 -13.274 1.00 88.69 80 ALA A N 1
ATOM 619 C CA . ALA A 1 80 ? 4.346 -2.778 -12.732 1.00 88.69 80 ALA A CA 1
ATOM 620 C C . ALA A 1 80 ? 4.210 -3.424 -11.351 1.00 88.69 80 ALA A C 1
ATOM 622 O O . ALA A 1 80 ? 3.941 -2.749 -10.357 1.00 88.69 80 ALA A O 1
ATOM 623 N N . GLU A 1 81 ? 4.450 -4.728 -11.288 1.00 83.44 81 GLU A N 1
ATOM 624 C CA . GLU A 1 81 ? 4.476 -5.517 -10.066 1.00 83.44 81 GLU A CA 1
ATOM 625 C C . GLU A 1 81 ? 5.881 -5.506 -9.452 1.00 83.44 81 GLU A C 1
ATOM 627 O O . GLU A 1 81 ? 6.869 -5.967 -10.035 1.00 83.44 81 GLU A O 1
ATOM 632 N N . GLY A 1 82 ? 5.975 -4.956 -8.243 1.00 75.88 82 GLY A N 1
ATOM 633 C CA . GLY A 1 82 ? 7.210 -4.884 -7.471 1.00 75.88 82 GLY A CA 1
ATOM 634 C C . GLY A 1 82 ? 7.092 -5.580 -6.122 1.00 75.88 82 GLY A C 1
ATOM 635 O O . GLY A 1 82 ? 6.005 -5.771 -5.581 1.00 75.88 82 GLY A O 1
ATOM 636 N N . ASN A 1 83 ? 8.240 -5.917 -5.539 1.00 76.38 83 ASN A N 1
ATOM 637 C CA . ASN A 1 83 ? 8.294 -6.342 -4.145 1.00 76.38 83 ASN A CA 1
ATOM 638 C C . ASN A 1 83 ? 8.081 -5.123 -3.240 1.00 76.38 83 ASN A C 1
ATOM 640 O O . ASN A 1 83 ? 8.802 -4.130 -3.362 1.00 76.38 83 ASN A O 1
ATOM 644 N N . TYR A 1 84 ? 7.138 -5.213 -2.305 1.00 82.62 84 TYR A N 1
ATOM 645 C CA . TYR A 1 84 ? 6.874 -4.141 -1.346 1.00 82.62 84 TYR A CA 1
ATOM 646 C C . TYR A 1 84 ? 7.454 -4.479 0.023 1.00 82.62 84 TYR A C 1
ATOM 648 O O . TYR A 1 84 ? 7.283 -5.586 0.528 1.00 82.62 84 TYR A O 1
ATOM 656 N N . THR A 1 85 ? 8.098 -3.504 0.658 1.00 87.25 85 THR A N 1
ATOM 657 C CA . THR A 1 85 ? 8.624 -3.626 2.022 1.00 87.25 85 THR A CA 1
ATOM 658 C C . THR A 1 85 ? 7.703 -2.889 2.984 1.00 87.25 85 THR A C 1
ATOM 660 O O . THR A 1 85 ? 7.407 -1.711 2.788 1.00 87.25 85 THR A O 1
ATOM 663 N N . LEU A 1 86 ? 7.276 -3.565 4.048 1.00 92.12 86 LEU A N 1
ATOM 664 C CA . LEU A 1 86 ? 6.578 -2.938 5.159 1.00 92.12 86 LEU A CA 1
ATOM 665 C C . LEU A 1 86 ? 7.594 -2.205 6.036 1.00 92.12 86 LEU A C 1
ATOM 667 O O . LEU A 1 86 ? 8.553 -2.801 6.526 1.00 92.12 86 LEU A O 1
ATOM 671 N N . ILE A 1 87 ? 7.367 -0.914 6.248 1.00 93.38 87 ILE A N 1
ATOM 672 C CA . ILE A 1 87 ? 8.219 -0.047 7.060 1.00 93.38 87 ILE A CA 1
ATOM 673 C C . ILE A 1 87 ? 7.406 0.426 8.264 1.00 93.38 87 ILE A C 1
ATOM 675 O O . ILE A 1 87 ? 6.269 0.866 8.106 1.00 93.38 87 ILE A O 1
ATOM 679 N N . ALA A 1 88 ? 7.990 0.359 9.459 1.00 94.31 88 ALA A N 1
ATOM 680 C CA . ALA A 1 88 ? 7.375 0.851 10.684 1.00 94.31 88 ALA A CA 1
ATOM 681 C C . ALA A 1 88 ? 8.257 1.884 11.383 1.00 94.31 88 ALA A C 1
ATOM 683 O O . ALA A 1 88 ? 9.483 1.900 11.257 1.00 94.31 88 ALA A O 1
ATOM 684 N N . ARG A 1 89 ? 7.603 2.760 12.146 1.00 91.94 89 ARG A N 1
ATOM 685 C CA . ARG A 1 89 ? 8.268 3.722 13.018 1.00 91.94 89 ARG A CA 1
ATOM 686 C C . ARG A 1 89 ? 8.779 2.998 14.262 1.00 91.94 89 ARG A C 1
ATOM 688 O O . ARG A 1 89 ? 7.966 2.463 15.009 1.00 91.94 89 ARG A O 1
ATOM 695 N N . LYS A 1 90 ? 10.090 3.034 14.503 1.00 90.06 90 LYS A N 1
ATOM 696 C CA . LYS A 1 90 ? 10.727 2.474 15.708 1.00 90.06 90 LYS A CA 1
ATOM 697 C C . LYS A 1 90 ? 11.506 3.546 16.457 1.00 90.06 90 LYS A C 1
ATOM 699 O O . LYS A 1 90 ? 11.927 4.546 15.865 1.00 90.06 90 LYS A O 1
ATOM 704 N N . SER A 1 91 ? 11.660 3.358 17.763 1.00 85.88 91 SER A N 1
ATOM 705 C CA . SER A 1 91 ? 12.486 4.245 18.584 1.00 85.88 91 SER A CA 1
ATOM 706 C C . SER A 1 91 ? 13.965 3.984 18.299 1.00 85.88 91 SER A C 1
ATOM 708 O O . SER A 1 91 ? 14.396 2.834 18.225 1.00 85.88 91 SER A O 1
ATOM 710 N N . LEU A 1 92 ? 14.738 5.052 18.109 1.00 83.19 92 LEU A N 1
ATOM 711 C CA . LEU A 1 92 ? 16.193 4.960 18.041 1.00 83.19 92 LEU A CA 1
ATOM 712 C C . LEU A 1 92 ? 16.723 4.703 19.458 1.00 83.19 92 LEU A C 1
ATOM 714 O O . LEU A 1 92 ? 16.316 5.378 20.403 1.00 83.19 92 LEU A O 1
ATOM 718 N N . SER A 1 93 ? 17.604 3.710 19.600 1.00 71.62 93 SER A N 1
ATOM 719 C CA . SER A 1 93 ? 18.292 3.397 20.860 1.00 71.62 93 SER A CA 1
ATOM 720 C C . SER A 1 93 ? 18.919 4.657 21.471 1.00 71.62 93 SER A C 1
ATOM 722 O O . SER A 1 93 ? 19.401 5.521 20.739 1.00 71.62 93 SER A O 1
ATOM 724 N N . GLU A 1 94 ? 18.995 4.735 22.807 1.00 58.41 94 GLU A N 1
ATOM 725 C CA . GLU A 1 94 ? 19.633 5.845 23.540 1.00 58.41 94 GLU A CA 1
ATOM 726 C C . GLU A 1 94 ? 21.043 6.201 23.031 1.00 58.41 94 GLU A C 1
ATOM 728 O O . GLU A 1 94 ? 21.460 7.354 23.145 1.00 58.41 94 GLU A O 1
ATOM 733 N N . ARG A 1 95 ? 21.762 5.253 22.409 1.00 63.50 95 ARG A N 1
ATOM 734 C CA . ARG A 1 95 ? 23.079 5.501 21.799 1.00 63.50 95 ARG A CA 1
ATOM 735 C C . ARG A 1 95 ? 23.052 6.422 20.573 1.00 63.50 95 ARG A C 1
ATOM 737 O O . ARG A 1 95 ? 24.076 7.031 20.282 1.00 63.50 95 ARG A O 1
ATOM 744 N N . GLU A 1 96 ? 21.930 6.544 19.864 1.00 62.03 96 GLU A N 1
ATOM 745 C CA . GLU A 1 96 ? 21.856 7.202 18.545 1.00 62.03 96 GLU A CA 1
ATOM 746 C C . GLU A 1 96 ? 20.979 8.470 18.508 1.00 62.03 96 GLU A C 1
ATOM 748 O O . GLU A 1 96 ? 20.695 8.990 17.430 1.00 62.03 96 GLU A O 1
ATOM 753 N N . LYS A 1 97 ? 20.689 9.056 19.684 1.00 57.59 97 LYS A N 1
ATOM 754 C CA . LYS A 1 97 ? 19.790 10.207 19.962 1.00 57.59 97 LYS A CA 1
ATOM 755 C C . LYS A 1 97 ? 18.338 9.791 20.209 1.00 57.59 97 LYS A C 1
ATOM 757 O O . LYS A 1 97 ? 17.782 8.959 19.501 1.00 57.59 97 LYS A O 1
ATOM 762 N N . GLN A 1 98 ? 17.700 10.459 21.177 1.00 66.69 98 GLN A N 1
ATOM 763 C CA . GLN A 1 98 ? 16.253 10.389 21.395 1.00 66.69 98 GLN A CA 1
ATOM 764 C C . GLN A 1 98 ? 15.519 10.784 20.108 1.00 66.69 98 GLN A C 1
ATOM 766 O O . GLN A 1 98 ? 15.580 11.932 19.667 1.00 66.69 98 GLN A O 1
ATOM 771 N N . GLY A 1 99 ? 14.838 9.826 19.488 1.00 80.75 99 GLY A N 1
ATOM 772 C CA . GLY A 1 99 ? 14.132 10.052 18.237 1.00 80.75 99 GLY A CA 1
ATOM 773 C C . GLY A 1 99 ? 13.434 8.804 17.719 1.00 80.75 99 GLY A C 1
ATOM 774 O O . GLY A 1 99 ? 13.472 7.733 18.326 1.00 80.75 99 GLY A O 1
ATOM 775 N N . TYR A 1 100 ? 12.783 8.961 16.571 1.00 88.00 100 TYR A N 1
ATOM 776 C CA . TYR A 1 100 ? 12.122 7.877 15.862 1.00 88.00 100 TYR A CA 1
ATOM 777 C C . TYR A 1 100 ? 12.662 7.790 14.442 1.00 88.00 100 TYR A C 1
ATOM 779 O O . TYR A 1 100 ? 12.852 8.814 13.785 1.00 88.00 100 TYR A O 1
ATOM 787 N N . GLY A 1 101 ? 12.878 6.566 13.977 1.00 88.88 101 GLY A N 1
ATOM 788 C CA . GLY A 1 101 ? 13.261 6.263 12.604 1.00 88.88 101 GLY A CA 1
ATOM 789 C C . GLY A 1 101 ? 12.228 5.374 11.926 1.00 88.88 101 GLY A C 1
ATOM 790 O O . GLY A 1 101 ? 11.356 4.797 12.577 1.00 88.88 101 GLY A O 1
ATOM 791 N N . LEU A 1 102 ? 12.330 5.274 10.606 1.00 90.12 102 LEU A N 1
ATOM 792 C CA . LEU A 1 102 ? 11.557 4.344 9.794 1.00 90.12 102 LEU A CA 1
ATOM 793 C C . LEU A 1 102 ? 12.443 3.149 9.451 1.00 90.12 102 LEU A C 1
ATOM 795 O O . LEU A 1 102 ? 13.494 3.323 8.837 1.00 90.12 102 LEU A O 1
ATOM 799 N N . PHE A 1 103 ? 12.011 1.956 9.846 1.00 90.88 103 PHE A N 1
ATOM 800 C CA . PHE A 1 103 ? 12.773 0.723 9.682 1.00 90.88 103 PHE A CA 1
ATOM 801 C C . PHE A 1 103 ? 11.935 -0.342 8.976 1.00 90.88 103 PHE A C 1
ATOM 803 O O . PHE A 1 103 ? 10.730 -0.433 9.228 1.00 90.88 103 PHE A O 1
ATOM 810 N N . PRO A 1 104 ? 12.537 -1.146 8.086 1.00 92.50 104 PRO A N 1
ATOM 811 C CA . PRO A 1 104 ? 11.841 -2.260 7.462 1.00 92.50 104 PRO A CA 1
ATOM 812 C C . PRO A 1 104 ? 11.504 -3.319 8.519 1.00 92.50 104 PRO A C 1
ATOM 814 O O . PRO A 1 104 ? 12.373 -3.741 9.275 1.00 92.50 104 PRO A O 1
ATOM 817 N N . VAL A 1 105 ? 10.245 -3.751 8.562 1.00 94.88 105 VAL A N 1
ATOM 818 C CA . VAL A 1 105 ? 9.739 -4.758 9.514 1.00 94.88 105 VAL A CA 1
ATOM 819 C C . VAL A 1 105 ? 9.088 -5.958 8.833 1.00 94.88 105 VAL A C 1
ATOM 821 O O . VAL A 1 105 ? 8.789 -6.953 9.484 1.00 94.88 105 VAL A O 1
ATOM 824 N N . GLY A 1 106 ? 8.894 -5.906 7.519 1.00 93.75 106 GLY A N 1
ATOM 825 C CA . GLY A 1 106 ? 8.363 -7.029 6.760 1.00 93.75 106 GLY A CA 1
ATOM 826 C C . GLY A 1 106 ? 8.422 -6.801 5.260 1.00 93.75 106 GLY A C 1
ATOM 827 O O . GLY A 1 106 ? 8.837 -5.742 4.791 1.00 93.75 106 GLY A O 1
ATOM 828 N N . ILE A 1 107 ? 8.005 -7.807 4.507 1.00 90.56 107 ILE A N 1
ATOM 829 C CA . ILE A 1 107 ? 8.035 -7.840 3.047 1.00 90.56 107 ILE A CA 1
ATOM 830 C C . ILE A 1 107 ? 6.762 -8.512 2.545 1.00 90.56 107 ILE A C 1
ATOM 832 O O . ILE A 1 107 ? 6.343 -9.534 3.079 1.00 90.56 107 ILE A O 1
ATOM 836 N N . PHE A 1 108 ? 6.155 -7.946 1.511 1.00 87.81 108 PHE A N 1
ATOM 837 C CA . PHE A 1 108 ? 5.063 -8.560 0.772 1.00 87.81 108 PHE A CA 1
ATOM 838 C C . PHE A 1 108 ? 5.661 -9.453 -0.308 1.00 87.81 108 PHE A C 1
ATOM 840 O O . PHE A 1 108 ? 6.170 -8.967 -1.319 1.00 87.81 108 PHE A O 1
ATOM 847 N N . ALA A 1 109 ? 5.637 -10.758 -0.059 1.00 81.31 109 ALA A N 1
ATOM 848 C CA . ALA A 1 109 ? 6.160 -11.756 -0.974 1.00 81.31 109 ALA A CA 1
ATOM 849 C C . ALA A 1 109 ? 5.024 -12.330 -1.828 1.00 81.31 109 ALA A C 1
ATOM 851 O O . ALA A 1 109 ? 4.011 -12.800 -1.308 1.00 81.31 109 ALA A O 1
ATOM 852 N N . LEU A 1 110 ? 5.208 -12.333 -3.147 1.00 72.81 110 LEU A N 1
ATOM 853 C CA . LEU A 1 110 ? 4.349 -13.085 -4.058 1.00 72.81 110 LEU A CA 1
ATOM 854 C C . LEU A 1 110 ? 4.618 -14.581 -3.855 1.00 72.81 110 LEU A C 1
ATOM 856 O O . LEU A 1 110 ? 5.734 -15.068 -4.061 1.00 72.81 110 LEU A O 1
ATOM 860 N N . ARG A 1 111 ? 3.604 -15.324 -3.408 1.00 64.25 111 ARG A N 1
ATOM 861 C CA . ARG A 1 111 ? 3.694 -16.779 -3.260 1.00 64.25 111 ARG A CA 1
ATOM 862 C C . ARG A 1 111 ? 3.546 -17.414 -4.644 1.00 64.25 111 ARG A C 1
ATOM 864 O O . ARG A 1 111 ? 2.697 -17.002 -5.417 1.00 64.25 111 ARG A O 1
ATOM 871 N N . ARG A 1 112 ? 4.337 -18.450 -4.953 1.00 59.94 112 ARG A N 1
ATOM 872 C CA . ARG A 1 112 ? 4.246 -19.196 -6.232 1.00 59.94 112 ARG A CA 1
ATOM 873 C C . ARG A 1 112 ? 2.906 -19.927 -6.451 1.00 59.94 112 ARG A C 1
ATOM 875 O O . ARG A 1 112 ? 2.736 -20.530 -7.502 1.00 59.94 112 ARG A O 1
ATOM 882 N N . SER A 1 113 ? 2.002 -19.950 -5.468 1.00 60.59 113 SER A N 1
ATOM 883 C CA . SER A 1 113 ? 0.659 -20.521 -5.631 1.00 60.59 113 SER A CA 1
ATOM 884 C C . SER A 1 113 ? -0.272 -19.523 -6.316 1.00 60.59 113 SER A C 1
ATOM 886 O O . SER A 1 113 ? -0.100 -18.328 -6.115 1.00 60.59 113 SER A O 1
ATOM 888 N N . ASP A 1 114 ? -1.294 -20.013 -7.028 1.00 60.59 114 ASP A N 1
ATOM 889 C CA . ASP A 1 114 ? -2.326 -19.278 -7.804 1.00 60.59 114 ASP A CA 1
ATOM 890 C C . ASP A 1 114 ? -3.104 -18.155 -7.070 1.00 60.59 114 ASP A C 1
ATOM 892 O O . ASP A 1 114 ? -4.080 -17.595 -7.573 1.00 60.59 114 ASP A O 1
ATOM 896 N N . THR A 1 115 ? -2.708 -17.798 -5.856 1.00 60.31 115 THR A N 1
ATOM 897 C CA . THR A 1 115 ? -3.222 -16.655 -5.115 1.00 60.31 115 THR A CA 1
ATOM 898 C C . THR A 1 115 ? -2.582 -15.369 -5.636 1.00 60.31 115 THR A C 1
ATOM 900 O O . THR A 1 115 ? -1.422 -15.094 -5.349 1.00 60.31 115 THR A O 1
ATOM 903 N N . ARG A 1 116 ? -3.364 -14.531 -6.329 1.00 67.12 116 ARG A N 1
ATOM 904 C CA . ARG A 1 116 ? -2.957 -13.186 -6.800 1.00 67.12 116 ARG A CA 1
ATOM 905 C C . ARG A 1 116 ? -2.655 -12.176 -5.679 1.00 67.12 116 ARG A C 1
ATOM 907 O O . ARG A 1 116 ? -2.440 -11.004 -5.957 1.00 67.12 116 ARG A O 1
ATOM 914 N N . LEU A 1 117 ? -2.716 -12.587 -4.413 1.00 75.12 117 LEU A N 1
ATOM 915 C CA . LEU A 1 117 ? -2.508 -11.703 -3.272 1.00 75.12 117 LEU A CA 1
ATOM 916 C C . LEU A 1 117 ? -1.133 -11.973 -2.654 1.00 75.12 117 LEU A C 1
ATOM 918 O O . LEU A 1 117 ? -0.835 -13.130 -2.343 1.00 75.12 117 LEU A O 1
ATOM 922 N N . PRO A 1 118 ? -0.299 -10.937 -2.457 1.00 79.94 118 PRO A N 1
ATOM 923 C CA . PRO A 1 118 ? 0.977 -11.099 -1.784 1.00 79.94 118 PRO A CA 1
ATOM 924 C C . PRO A 1 118 ? 0.772 -11.400 -0.294 1.00 79.94 118 PRO A C 1
ATOM 926 O O . PRO A 1 118 ? -0.134 -10.871 0.351 1.00 79.94 118 PRO A O 1
ATOM 929 N N . GLU A 1 119 ? 1.647 -12.232 0.264 1.00 86.44 119 GLU A N 1
ATOM 930 C CA . GLU A 1 119 ? 1.641 -12.595 1.680 1.00 86.44 119 GLU A CA 1
ATOM 931 C C . GLU A 1 119 ? 2.628 -11.706 2.445 1.00 86.44 119 GLU A C 1
ATOM 933 O O . GLU A 1 119 ? 3.781 -11.539 2.036 1.00 86.44 119 GLU A O 1
ATOM 938 N N . LEU A 1 120 ? 2.182 -11.122 3.560 1.00 89.44 120 LEU A N 1
ATOM 939 C CA . LEU A 1 120 ? 3.048 -10.326 4.424 1.00 89.44 120 LEU A CA 1
ATOM 940 C C . LEU A 1 120 ? 3.923 -11.246 5.283 1.00 89.44 120 LEU A C 1
ATOM 942 O O . LEU A 1 120 ? 3.436 -11.914 6.193 1.00 89.44 120 LEU A O 1
ATOM 946 N N . GLN A 1 121 ? 5.227 -11.222 5.031 1.00 91.19 121 GLN A N 1
ATOM 947 C CA . GLN A 1 121 ? 6.241 -11.898 5.831 1.00 91.19 121 GLN A CA 1
ATOM 948 C C . GLN A 1 121 ? 6.917 -10.889 6.758 1.00 91.19 121 GLN A C 1
ATOM 950 O O . GLN A 1 121 ? 7.561 -9.946 6.300 1.00 91.19 121 GLN A O 1
ATOM 955 N N . MET A 1 122 ? 6.762 -11.071 8.069 1.00 93.31 122 MET A N 1
ATOM 956 C CA . MET A 1 122 ? 7.362 -10.188 9.071 1.00 93.31 122 MET A CA 1
ATOM 957 C C . MET A 1 122 ? 8.821 -10.579 9.328 1.00 93.31 122 MET A C 1
ATOM 959 O O . MET A 1 122 ? 9.107 -11.723 9.672 1.00 93.31 122 MET A O 1
ATOM 963 N N . THR A 1 123 ? 9.728 -9.614 9.199 1.00 92.81 123 THR A N 1
ATOM 964 C CA . THR A 1 123 ? 11.162 -9.769 9.503 1.00 92.81 123 THR A CA 1
ATOM 965 C C . THR A 1 123 ? 11.492 -9.240 10.898 1.00 92.81 123 THR A C 1
ATOM 967 O O . THR A 1 123 ? 12.443 -9.693 11.529 1.00 92.81 123 THR A O 1
ATOM 970 N N . ASP A 1 124 ? 10.700 -8.288 11.393 1.00 92.56 124 ASP A N 1
ATOM 971 C CA . ASP A 1 124 ? 10.859 -7.668 12.705 1.00 92.56 124 ASP A CA 1
ATOM 972 C C . ASP A 1 124 ? 9.478 -7.306 13.284 1.00 92.56 124 ASP A C 1
ATOM 974 O O . ASP A 1 124 ? 8.464 -7.308 12.583 1.00 92.56 124 ASP A O 1
ATOM 978 N N . ARG A 1 125 ? 9.410 -7.016 14.583 1.00 91.31 125 ARG A N 1
ATOM 979 C CA . ARG A 1 125 ? 8.180 -6.609 15.267 1.00 91.31 125 ARG A CA 1
ATOM 980 C C . ARG A 1 125 ? 7.926 -5.113 15.084 1.00 91.31 125 ARG A C 1
ATOM 982 O O . ARG A 1 125 ? 8.854 -4.301 15.070 1.00 91.31 125 ARG A O 1
ATOM 989 N N . ILE A 1 126 ? 6.643 -4.767 14.975 1.00 93.12 126 ILE A N 1
ATOM 990 C CA . ILE A 1 126 ? 6.157 -3.385 15.017 1.00 93.12 126 ILE A CA 1
ATOM 991 C C . ILE A 1 126 ? 6.044 -2.963 16.482 1.00 93.12 126 ILE A C 1
ATOM 993 O O . ILE A 1 126 ? 5.383 -3.642 17.272 1.00 93.12 126 ILE A O 1
ATOM 997 N N . ASP A 1 127 ? 6.643 -1.824 16.819 1.00 91.00 127 ASP A N 1
ATOM 998 C CA . ASP A 1 127 ? 6.592 -1.239 18.159 1.00 91.00 127 ASP A CA 1
ATOM 999 C C . ASP A 1 127 ? 5.258 -0.499 18.355 1.00 91.00 127 ASP A C 1
ATOM 1001 O O . ASP A 1 127 ? 5.164 0.727 18.252 1.00 91.00 127 ASP A O 1
ATOM 1005 N N . TRP A 1 128 ? 4.186 -1.257 18.586 1.00 91.81 128 TRP A N 1
ATOM 1006 C CA . TRP A 1 128 ? 2.876 -0.690 18.897 1.00 91.81 128 TRP A CA 1
ATOM 1007 C C . TRP A 1 128 ? 2.909 0.065 20.229 1.00 91.81 128 TRP A C 1
ATOM 1009 O O . TRP A 1 128 ? 3.446 -0.435 21.213 1.00 91.81 128 TRP A O 1
ATOM 1019 N N . ILE A 1 129 ? 2.260 1.232 20.291 1.00 88.88 129 ILE A N 1
ATOM 1020 C CA . ILE A 1 129 ? 2.214 2.072 21.504 1.00 88.88 129 ILE A CA 1
ATOM 1021 C C . ILE A 1 129 ? 1.603 1.308 22.692 1.00 88.88 129 ILE A C 1
ATOM 1023 O O . ILE A 1 129 ? 2.090 1.413 23.812 1.00 88.88 129 ILE A O 1
ATOM 1027 N N . SER A 1 130 ? 0.562 0.513 22.442 1.00 89.62 130 SER A N 1
ATOM 1028 C CA . SER A 1 130 ? -0.103 -0.345 23.433 1.00 89.62 130 SER A CA 1
ATOM 1029 C C . SER A 1 130 ? 0.517 -1.746 23.548 1.00 89.62 130 SER A C 1
ATOM 1031 O O . SER A 1 130 ? -0.029 -2.603 24.236 1.00 89.62 130 SER A O 1
ATOM 1033 N N . GLY A 1 131 ? 1.618 -2.023 22.841 1.00 91.25 131 GLY A N 1
ATOM 1034 C CA . GLY A 1 131 ? 2.256 -3.342 22.769 1.00 91.25 131 GLY A CA 1
ATOM 1035 C C . GLY A 1 131 ? 1.579 -4.352 21.831 1.00 91.25 131 GLY A C 1
ATOM 1036 O O . GLY A 1 131 ? 2.174 -5.385 21.530 1.00 91.25 131 GLY A O 1
ATOM 1037 N N . GLN A 1 132 ? 0.375 -4.066 21.324 1.00 92.81 132 GLN A N 1
ATOM 1038 C CA . GLN A 1 132 ? -0.358 -4.928 20.388 1.00 92.81 132 GLN A CA 1
ATOM 1039 C C . GLN A 1 132 ? -0.993 -4.123 19.244 1.00 92.81 132 GLN A C 1
ATOM 1041 O O . GLN A 1 132 ? -1.253 -2.929 19.419 1.00 92.81 132 GLN A O 1
ATOM 1046 N N . PRO A 1 133 ? -1.274 -4.757 18.085 1.00 93.00 133 PRO A N 1
ATOM 1047 C CA . PRO A 1 133 ? -2.036 -4.117 17.020 1.00 93.00 133 PRO A CA 1
ATOM 1048 C C . PRO A 1 133 ? -3.387 -3.610 17.545 1.00 93.00 133 PRO A C 1
ATOM 1050 O O . PRO A 1 133 ? -4.067 -4.345 18.266 1.00 93.00 133 PRO A O 1
ATOM 1053 N N . PRO A 1 134 ? -3.799 -2.378 17.203 1.00 92.94 134 PRO A N 1
ATOM 1054 C CA . PRO A 1 134 ? -5.106 -1.874 17.601 1.00 92.94 134 PRO A CA 1
ATOM 1055 C C . PRO A 1 134 ? -6.222 -2.703 16.955 1.00 92.94 134 PRO A C 1
ATOM 1057 O O . PRO A 1 134 ? -6.078 -3.205 15.837 1.00 92.94 134 PRO A O 1
ATOM 1060 N N . ILE A 1 135 ? -7.357 -2.812 17.648 1.00 92.56 135 ILE A N 1
ATOM 1061 C CA . ILE A 1 135 ? -8.565 -3.414 17.077 1.00 92.56 135 ILE A CA 1
ATOM 1062 C C . ILE A 1 135 ? -8.996 -2.631 15.832 1.00 92.56 135 ILE A C 1
ATOM 1064 O O . ILE A 1 135 ? -9.024 -1.400 15.831 1.00 92.56 135 ILE A O 1
ATOM 1068 N N . SER A 1 136 ? -9.331 -3.347 14.759 1.00 93.38 136 SER A N 1
ATOM 1069 C CA . SER A 1 136 ? -9.742 -2.735 13.490 1.00 93.38 136 SER A CA 1
ATOM 1070 C C . SER A 1 136 ? -11.164 -2.172 13.528 1.00 93.38 136 SER A C 1
ATOM 1072 O O . SER A 1 136 ? -11.509 -1.319 12.714 1.00 93.38 136 SER A O 1
ATOM 1074 N N . VAL A 1 137 ? -11.986 -2.639 14.471 1.00 93.12 137 VAL A N 1
ATOM 1075 C CA . VAL A 1 137 ? -13.370 -2.210 14.678 1.00 93.12 137 VAL A CA 1
ATOM 1076 C C . VAL A 1 137 ? -13.592 -2.007 16.179 1.00 93.12 137 VAL A C 1
ATOM 1078 O O . VAL A 1 137 ? -13.238 -2.905 16.945 1.00 93.12 137 VAL A O 1
ATOM 1081 N N . PRO A 1 138 ? -14.185 -0.882 16.616 1.00 93.06 138 PRO A N 1
ATOM 1082 C CA . PRO A 1 138 ? -14.566 -0.682 18.014 1.00 93.06 138 PRO A CA 1
ATOM 1083 C C . PRO A 1 138 ? -15.525 -1.769 18.523 1.00 93.06 138 PRO A C 1
ATOM 1085 O O . PRO A 1 138 ? -16.279 -2.357 17.743 1.00 93.06 138 PRO A O 1
ATOM 1088 N N . GLU A 1 139 ? -15.562 -1.995 19.838 1.00 91.88 139 GLU A N 1
ATOM 1089 C CA . GLU A 1 139 ? -16.410 -3.031 20.455 1.00 91.88 139 GLU A CA 1
ATOM 1090 C C . GLU A 1 139 ? -17.899 -2.852 20.126 1.00 91.88 139 GLU A C 1
ATOM 1092 O O . GLU A 1 139 ? -18.559 -3.800 19.704 1.00 91.88 139 GLU A O 1
ATOM 1097 N N . CYS A 1 140 ? -18.404 -1.618 20.206 1.00 91.56 140 CYS A N 1
ATOM 1098 C CA . CYS A 1 140 ? -19.787 -1.291 19.857 1.00 91.56 140 CYS A CA 1
ATOM 1099 C C . CYS A 1 140 ? -20.029 -1.082 18.354 1.00 91.56 140 CYS A C 1
ATOM 1101 O O . CYS A 1 140 ? -21.145 -0.742 17.963 1.00 91.56 140 CYS A O 1
ATOM 1103 N N . GLY A 1 141 ? -19.026 -1.303 17.501 1.00 92.31 141 GLY A N 1
ATOM 1104 C CA . GLY A 1 141 ? -19.101 -0.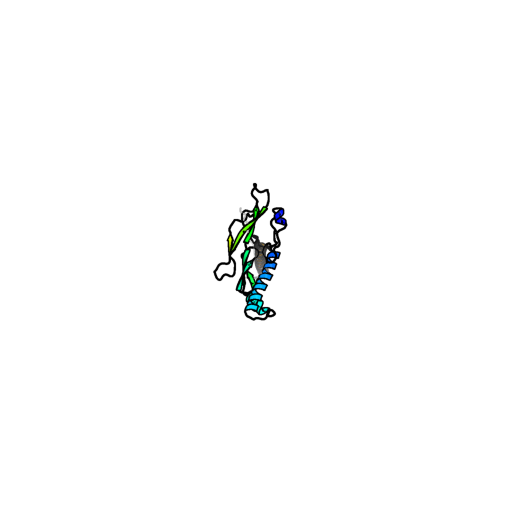955 16.085 1.00 92.31 141 GLY A CA 1
ATOM 1105 C C . GLY A 1 141 ? -18.919 0.543 15.831 1.00 92.31 141 GLY A C 1
ATOM 1106 O O . GLY A 1 141 ? -18.867 1.349 16.761 1.00 92.31 141 GLY A O 1
ATOM 1107 N N . PHE A 1 142 ? -18.770 0.937 14.567 1.00 92.44 142 PHE A N 1
ATOM 1108 C CA . PHE A 1 142 ? -18.485 2.340 14.223 1.00 92.44 142 PHE A CA 1
ATOM 1109 C C . PHE A 1 142 ? -19.683 3.265 14.452 1.00 92.44 142 PHE A C 1
ATOM 1111 O O . PHE A 1 142 ? -19.509 4.472 14.609 1.00 92.44 142 PHE A O 1
ATOM 1118 N N . ARG A 1 143 ? -20.897 2.711 14.449 1.00 92.12 143 ARG A N 1
ATOM 1119 C CA . ARG A 1 143 ? -22.162 3.435 14.613 1.00 92.12 143 ARG A CA 1
ATOM 1120 C C . ARG A 1 143 ? -22.954 2.955 15.830 1.00 92.12 143 ARG A C 1
ATOM 1122 O O . ARG A 1 143 ? -24.141 3.248 15.926 1.00 92.12 143 ARG A O 1
ATOM 1129 N N . GLY A 1 144 ? -22.326 2.225 16.751 1.00 88.69 144 GLY A N 1
ATOM 1130 C CA . GLY A 1 144 ? -23.017 1.666 17.915 1.00 88.69 144 GLY A CA 1
ATOM 1131 C C . GLY A 1 144 ? -23.891 0.448 17.594 1.00 88.69 144 GLY A C 1
ATOM 1132 O O . GLY A 1 144 ? -24.677 0.026 18.438 1.00 88.69 144 GLY A O 1
ATOM 1133 N N . GLU A 1 145 ? -23.763 -0.134 16.398 1.00 87.88 145 GLU A N 1
ATOM 1134 C CA . GLU A 1 145 ? -24.623 -1.210 15.901 1.00 87.88 145 GLU A CA 1
ATOM 1135 C C . GLU A 1 145 ? -24.547 -2.508 16.719 1.00 87.88 145 GLU A C 1
ATOM 1137 O O . GLU A 1 145 ? -25.490 -3.294 16.706 1.00 87.88 145 GLU A O 1
ATOM 1142 N N . LYS A 1 146 ? -23.449 -2.739 17.452 1.00 85.56 146 LYS A N 1
ATOM 1143 C CA . LYS A 1 146 ? -23.272 -3.947 18.280 1.00 85.56 146 LYS A CA 1
ATOM 1144 C C . LYS A 1 146 ? -23.770 -3.789 19.719 1.00 85.56 146 LYS A C 1
ATOM 1146 O O . LYS A 1 146 ? -23.932 -4.790 20.405 1.00 85.56 146 LYS A O 1
ATOM 1151 N N . CYS A 1 147 ? -24.014 -2.560 20.174 1.00 87.31 147 CYS A N 1
ATOM 1152 C CA . CYS A 1 147 ? -24.415 -2.247 21.552 1.00 87.31 147 CYS A CA 1
ATOM 1153 C C . CYS A 1 147 ? -25.873 -1.769 21.647 1.00 87.31 147 CYS A C 1
ATOM 1155 O O . CYS A 1 147 ? -26.228 -0.993 22.534 1.00 87.31 147 CYS A O 1
ATOM 1157 N N . ILE A 1 148 ? -26.729 -2.221 20.726 1.00 82.81 148 ILE A N 1
ATOM 1158 C CA . ILE A 1 148 ? -28.158 -1.906 20.744 1.00 82.81 148 ILE A CA 1
ATOM 1159 C C . ILE A 1 148 ? -28.825 -2.728 21.851 1.00 82.81 148 ILE A C 1
ATOM 1161 O O . ILE A 1 148 ? -28.752 -3.955 21.872 1.00 82.81 148 ILE A O 1
ATOM 1165 N N . THR A 1 149 ? -29.491 -2.046 22.780 1.00 78.62 149 THR A N 1
ATOM 1166 C CA . THR A 1 149 ? -30.258 -2.677 23.858 1.00 78.62 149 THR A CA 1
ATOM 1167 C C . THR A 1 149 ? -31.752 -2.555 23.563 1.00 78.62 149 THR A C 1
ATOM 1169 O O . THR A 1 149 ? -32.326 -1.473 23.622 1.00 78.62 149 THR A O 1
ATOM 1172 N N . HIS A 1 150 ? -32.417 -3.681 23.283 1.00 74.88 150 HIS A N 1
ATOM 1173 C CA . HIS A 1 150 ? -33.876 -3.735 23.068 1.00 74.88 150 HIS A CA 1
ATOM 1174 C C . HIS A 1 150 ? -34.681 -3.745 24.378 1.00 74.88 150 HIS A C 1
ATOM 1176 O O . HIS A 1 150 ? -35.884 -3.992 24.387 1.00 74.88 150 HIS A O 1
ATOM 1182 N N . THR A 1 151 ? -34.032 -3.482 25.513 1.00 74.25 151 THR A N 1
ATOM 1183 C CA . THR A 1 151 ? -34.630 -3.589 26.847 1.00 74.25 151 THR A CA 1
ATOM 1184 C C . THR A 1 151 ? -35.854 -2.682 27.006 1.00 74.25 151 THR A C 1
ATOM 1186 O O . THR A 1 151 ? -36.850 -3.089 27.600 1.00 74.25 151 THR A O 1
ATOM 1189 N N . VAL A 1 152 ? -35.823 -1.474 26.435 1.00 74.19 152 VAL A N 1
ATOM 1190 C CA . VAL A 1 152 ? -36.947 -0.517 26.491 1.00 74.19 152 VAL A CA 1
ATOM 1191 C C . VAL A 1 152 ? -38.104 -0.951 25.580 1.00 74.19 152 VAL A C 1
ATOM 1193 O O . VAL A 1 152 ? -39.272 -0.864 25.953 1.00 74.19 152 VAL A O 1
ATOM 1196 N N . GLU A 1 153 ? -37.790 -1.488 24.406 1.00 78.00 153 GLU A N 1
ATOM 1197 C CA . GLU A 1 153 ? -38.781 -1.954 23.432 1.00 78.00 153 GLU A CA 1
ATOM 1198 C C . GLU A 1 153 ? -39.533 -3.194 23.945 1.00 78.00 153 GLU A C 1
ATOM 1200 O O . GLU A 1 153 ? -40.761 -3.236 23.937 1.00 78.00 153 GLU A O 1
ATOM 1205 N N . ILE A 1 154 ? -38.811 -4.160 24.520 1.00 81.88 154 ILE A N 1
ATOM 1206 C CA . ILE A 1 154 ? -39.406 -5.376 25.090 1.00 81.88 154 ILE A CA 1
ATOM 1207 C C . ILE A 1 154 ? -40.209 -5.052 26.359 1.00 81.88 154 ILE A C 1
ATOM 1209 O O . ILE A 1 154 ? -41.332 -5.530 26.520 1.00 81.88 154 ILE A O 1
ATOM 1213 N N . SER A 1 155 ? -39.667 -4.224 27.260 1.00 82.94 155 SER A N 1
ATOM 1214 C CA . SER A 1 155 ? -40.358 -3.874 28.513 1.00 82.94 155 SER A CA 1
ATOM 1215 C C . SER A 1 155 ? -41.642 -3.077 28.278 1.00 82.94 155 SER A C 1
ATOM 1217 O O . SER A 1 155 ? -42.646 -3.341 28.942 1.00 82.94 155 SER A O 1
ATOM 1219 N N . SER A 1 156 ? -41.657 -2.168 27.297 1.00 82.88 156 SER A N 1
ATOM 1220 C CA . SER A 1 156 ? -42.876 -1.448 26.910 1.00 82.88 156 SER A CA 1
ATOM 1221 C C . SER A 1 156 ? -43.939 -2.373 26.307 1.00 82.88 156 SER A C 1
ATOM 1223 O O . SER A 1 156 ? -45.112 -2.260 26.666 1.00 82.88 156 SER A O 1
ATOM 1225 N N . GLY A 1 157 ? -43.540 -3.346 25.479 1.00 90.12 157 GLY A N 1
ATOM 1226 C CA . GLY A 1 157 ? -44.452 -4.353 24.929 1.00 90.12 157 GLY A CA 1
ATOM 1227 C C . GLY A 1 157 ? -45.109 -5.221 26.008 1.00 90.12 157 GLY A C 1
ATOM 1228 O O . GLY A 1 157 ? -46.327 -5.408 26.000 1.00 90.12 157 GLY A O 1
ATOM 1229 N N . VAL A 1 158 ? -44.329 -5.697 26.985 1.00 92.69 158 VAL A N 1
ATOM 1230 C CA . VAL A 1 158 ? -44.845 -6.507 28.104 1.00 92.69 158 VAL A CA 1
ATOM 1231 C C . VAL A 1 158 ? -45.790 -5.691 28.987 1.00 92.69 158 VAL A C 1
ATOM 1233 O O . VAL A 1 158 ? -46.889 -6.1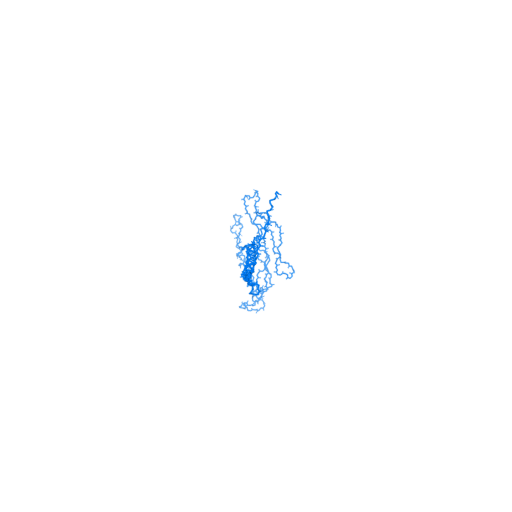53 29.294 1.00 92.69 158 VAL A O 1
ATOM 1236 N N . ALA A 1 159 ? -45.405 -4.466 29.360 1.00 93.12 159 ALA A N 1
ATOM 1237 C CA . ALA A 1 159 ? -46.247 -3.592 30.176 1.00 93.12 159 ALA A CA 1
ATOM 1238 C C . ALA A 1 159 ? -47.578 -3.256 29.477 1.00 93.12 159 ALA A C 1
ATOM 1240 O O . ALA A 1 159 ? -48.639 -3.323 30.101 1.00 93.12 159 ALA A O 1
ATOM 1241 N N . GLY A 1 160 ? -47.537 -2.965 28.172 1.00 94.12 160 GLY A N 1
ATOM 1242 C CA . GLY A 1 160 ? -48.732 -2.723 27.362 1.00 94.12 160 GLY A CA 1
ATOM 1243 C C . GLY A 1 160 ? -49.643 -3.950 27.263 1.00 94.12 160 GLY A C 1
ATOM 1244 O O . GLY A 1 160 ? -50.857 -3.831 27.429 1.00 94.12 160 GLY A O 1
ATOM 1245 N N . GLY A 1 161 ? -49.069 -5.141 27.068 1.00 95.00 161 GLY A N 1
ATOM 1246 C CA . GLY A 1 161 ? -49.824 -6.395 27.039 1.00 95.00 161 GLY A CA 1
ATOM 1247 C C . GLY A 1 161 ? -50.554 -6.674 28.355 1.00 95.00 161 GLY A C 1
ATOM 1248 O O . GLY A 1 161 ? -51.750 -6.965 28.350 1.00 95.00 161 GLY A O 1
ATOM 1249 N N . VAL A 1 162 ? -49.866 -6.511 29.490 1.00 96.00 162 VAL A N 1
ATOM 1250 C CA . VAL A 1 162 ? -50.470 -6.676 30.825 1.00 96.00 162 VAL A CA 1
ATOM 1251 C C . VAL A 1 162 ? -51.610 -5.680 31.040 1.00 96.00 162 VAL A C 1
ATOM 1253 O O . VAL A 1 162 ? -52.676 -6.064 31.522 1.00 96.00 162 VAL A O 1
ATOM 1256 N N . PHE A 1 163 ? -51.428 -4.421 30.638 1.00 96.00 163 PHE A N 1
ATOM 1257 C CA . PHE A 1 163 ? -52.463 -3.395 30.760 1.00 96.00 163 PHE A CA 1
ATOM 1258 C C . PHE A 1 163 ? -53.739 -3.750 29.981 1.00 96.00 163 PHE A C 1
ATOM 1260 O O . PHE A 1 163 ? -54.842 -3.629 30.515 1.00 96.00 163 PHE A O 1
ATOM 1267 N N . ILE A 1 164 ? -53.602 -4.263 28.753 1.00 96.06 164 ILE A N 1
ATOM 1268 C CA . ILE A 1 164 ? -54.745 -4.707 27.941 1.00 96.06 164 ILE A CA 1
ATOM 1269 C C . ILE A 1 164 ? -55.466 -5.885 28.602 1.00 96.06 164 ILE A C 1
ATOM 1271 O O . ILE A 1 164 ? -56.693 -5.887 28.670 1.00 96.06 164 ILE A O 1
ATOM 1275 N N . VAL A 1 165 ? -54.731 -6.868 29.128 1.00 96.38 165 VAL A N 1
ATOM 1276 C CA . VAL A 1 165 ? -55.335 -8.022 29.815 1.00 96.38 165 VAL A CA 1
ATOM 1277 C C . VAL A 1 165 ? -56.147 -7.570 31.029 1.00 96.38 165 VAL A C 1
ATOM 1279 O O . VAL A 1 165 ? -57.291 -7.995 31.194 1.00 96.38 165 VAL A O 1
ATOM 1282 N N . VAL A 1 166 ? -55.602 -6.663 31.843 1.00 95.88 166 VAL A N 1
ATOM 1283 C CA . VAL A 1 166 ? -56.310 -6.103 33.006 1.00 95.88 166 VAL A CA 1
ATOM 1284 C C . VAL A 1 166 ? -57.568 -5.343 32.582 1.00 95.88 166 VAL A C 1
ATOM 1286 O O . VAL A 1 166 ? -58.608 -5.497 33.222 1.00 95.88 166 VAL A O 1
ATOM 1289 N N . LEU A 1 167 ? -57.511 -4.572 31.492 1.00 96.12 167 LEU A N 1
ATOM 1290 C CA . LEU A 1 167 ? -58.681 -3.882 30.939 1.00 96.12 167 LEU A CA 1
ATOM 1291 C C . LEU A 1 167 ? -59.768 -4.849 30.459 1.00 96.12 167 LEU A C 1
ATOM 1293 O O . LEU A 1 167 ? -60.950 -4.611 30.689 1.00 96.12 167 LEU A O 1
ATOM 1297 N N . VAL A 1 168 ? -59.398 -5.950 29.804 1.00 96.38 168 VAL A N 1
ATOM 1298 C CA . VAL A 1 168 ? -60.376 -6.955 29.361 1.00 96.38 168 VAL A CA 1
ATOM 1299 C C . VAL A 1 168 ? -61.029 -7.630 30.565 1.00 96.38 168 VAL A C 1
ATOM 1301 O O . VAL A 1 168 ? -62.252 -7.752 30.604 1.00 96.38 168 VAL A O 1
ATOM 1304 N N . ILE A 1 169 ? -60.240 -8.021 31.571 1.00 95.56 169 ILE A N 1
ATOM 1305 C CA . ILE A 1 169 ? -60.764 -8.631 32.801 1.00 95.56 169 ILE A CA 1
ATOM 1306 C C . ILE A 1 169 ? -61.717 -7.666 33.511 1.00 95.56 169 ILE A C 1
ATOM 1308 O O . ILE A 1 169 ? -62.820 -8.064 33.883 1.00 95.56 169 ILE A O 1
ATOM 1312 N N . SER A 1 170 ? -61.334 -6.397 33.672 1.00 93.94 170 SER A N 1
ATOM 1313 C CA . SER A 1 170 ? -62.181 -5.407 34.342 1.00 93.94 170 SER A CA 1
ATOM 1314 C C . SER A 1 170 ? -63.479 -5.143 33.578 1.00 93.94 170 SER A C 1
ATOM 1316 O O . SER A 1 170 ? -64.533 -5.061 34.204 1.00 93.94 170 SER A O 1
ATOM 1318 N N . LEU A 1 171 ? -63.443 -5.101 32.241 1.00 95.38 171 LEU A N 1
ATOM 1319 C CA . LEU A 1 171 ? -64.643 -4.998 31.407 1.00 95.38 171 LEU A CA 1
ATOM 1320 C C . LEU A 1 171 ? -65.565 -6.211 31.561 1.00 95.38 171 LEU A C 1
ATOM 1322 O O . LEU A 1 171 ? -66.780 -6.037 31.656 1.00 95.38 171 LEU A O 1
ATOM 1326 N N . VAL A 1 172 ? -65.014 -7.428 31.606 1.00 95.00 172 VAL A N 1
ATOM 1327 C CA . VAL A 1 172 ? -65.800 -8.654 31.821 1.00 95.00 172 VAL A CA 1
ATOM 1328 C C . VAL A 1 172 ? -66.447 -8.642 33.203 1.00 95.00 172 VAL A C 1
ATOM 1330 O O . VAL A 1 172 ? -67.648 -8.882 33.306 1.00 95.00 172 VAL A O 1
ATOM 1333 N N . LEU A 1 173 ? -65.688 -8.307 34.251 1.00 93.88 173 LEU A N 1
ATOM 1334 C CA . LEU A 1 173 ? -66.210 -8.197 35.615 1.00 93.88 173 LEU A CA 1
ATOM 1335 C C . LEU A 1 173 ? -67.287 -7.116 35.725 1.00 93.88 173 LEU A C 1
ATOM 1337 O O . LEU A 1 173 ? -68.336 -7.365 36.311 1.00 93.88 173 LEU A O 1
ATOM 1341 N N . TYR A 1 174 ? -67.064 -5.946 35.122 1.00 94.69 174 TYR A N 1
ATOM 1342 C CA . TYR A 1 174 ? -68.048 -4.866 35.083 1.00 94.69 174 TYR A CA 1
ATOM 1343 C C . TYR A 1 174 ? -69.335 -5.314 34.393 1.00 94.69 174 TYR A C 1
ATOM 1345 O O . TYR A 1 174 ? -70.426 -5.110 34.921 1.00 94.69 174 TYR A O 1
ATOM 1353 N N . ARG A 1 175 ? -69.213 -5.971 33.233 1.00 93.88 175 ARG A N 1
ATOM 1354 C CA . ARG A 1 175 ? -70.363 -6.485 32.487 1.00 93.88 175 ARG A CA 1
ATOM 1355 C C . ARG A 1 175 ? -71.124 -7.527 33.309 1.00 93.88 175 ARG A C 1
ATOM 1357 O O . ARG A 1 175 ? -72.345 -7.449 33.374 1.00 93.88 175 ARG A O 1
ATOM 1364 N N . ASN A 1 176 ? -70.414 -8.443 33.969 1.00 90.50 176 ASN A N 1
ATOM 1365 C CA . ASN A 1 176 ? -71.014 -9.467 34.825 1.00 90.50 176 ASN A CA 1
ATOM 1366 C C . ASN A 1 176 ? -71.733 -8.860 36.037 1.00 90.50 176 ASN A C 1
ATOM 1368 O O . ASN A 1 176 ? -72.872 -9.212 36.314 1.00 90.50 176 ASN A O 1
ATOM 1372 N N . TRP A 1 177 ? -71.116 -7.886 36.708 1.00 89.75 177 TRP A N 1
ATOM 1373 C CA . TRP A 1 177 ? -71.739 -7.168 37.822 1.00 89.75 177 TRP A CA 1
ATOM 1374 C C . TRP A 1 177 ? -73.015 -6.428 37.392 1.00 89.75 177 TRP A C 1
ATOM 1376 O O . TRP A 1 177 ? -74.029 -6.487 38.083 1.00 89.75 177 TRP A O 1
ATOM 1386 N N . ARG A 1 178 ? -73.000 -5.788 36.214 1.00 88.94 178 ARG A N 1
ATOM 1387 C CA . ARG A 1 178 ? -74.180 -5.127 35.632 1.00 88.94 178 ARG A CA 1
ATOM 1388 C C . ARG A 1 178 ? -75.315 -6.118 35.345 1.00 88.94 178 ARG A C 1
ATOM 1390 O O . ARG A 1 178 ? -76.477 -5.758 35.519 1.00 88.94 178 ARG A O 1
ATOM 1397 N N . TYR A 1 179 ? -74.983 -7.330 34.896 1.00 85.12 179 TYR A N 1
ATOM 1398 C CA . TYR A 1 179 ? -75.963 -8.392 34.659 1.00 85.12 179 TYR A CA 1
ATOM 1399 C C . TYR A 1 179 ? -76.613 -8.885 35.955 1.00 85.12 179 TYR A C 1
ATOM 1401 O O . TYR A 1 179 ? -77.836 -8.962 36.017 1.00 85.12 179 TYR A O 1
ATOM 1409 N N . GLU A 1 180 ? -75.826 -9.147 37.002 1.00 82.06 180 GLU A N 1
ATOM 1410 C CA . GLU A 1 180 ? -76.355 -9.563 38.313 1.00 82.06 180 GLU A CA 1
ATOM 1411 C C . GLU A 1 180 ? -77.252 -8.481 38.937 1.00 82.06 180 GLU A C 1
ATOM 1413 O O . GLU A 1 180 ? -78.334 -8.773 39.440 1.00 82.06 180 GLU A O 1
ATOM 1418 N N . GLN A 1 181 ? -76.874 -7.203 38.815 1.00 80.25 181 GLN A N 1
ATOM 1419 C CA . GLN A 1 181 ? -77.689 -6.090 39.316 1.00 80.25 181 GLN A CA 1
ATOM 1420 C C . GLN A 1 181 ? -79.058 -5.989 38.614 1.00 80.25 181 GLN A C 1
ATOM 1422 O O . GLN A 1 181 ? -80.039 -5.527 39.196 1.00 80.25 181 GLN A O 1
ATOM 1427 N N . GLU A 1 182 ? -79.130 -6.423 37.355 1.00 78.06 182 GLU A N 1
ATOM 1428 C CA . GLU A 1 182 ? -80.368 -6.491 36.580 1.00 78.06 182 GLU A CA 1
ATOM 1429 C C . GLU A 1 182 ? -81.294 -7.610 37.092 1.00 78.06 182 GLU A C 1
ATOM 1431 O O . GLU A 1 182 ? -82.507 -7.407 37.184 1.00 78.06 182 GLU A O 1
ATOM 1436 N N . LEU A 1 183 ? -80.722 -8.754 37.489 1.00 65.94 183 LEU A N 1
ATOM 1437 C CA . LEU A 1 183 ? -81.442 -9.905 38.047 1.00 65.94 183 LEU A CA 1
ATOM 1438 C C . LEU A 1 183 ? -81.961 -9.643 39.468 1.00 65.94 183 LEU A C 1
ATOM 1440 O O . LEU A 1 183 ? -83.129 -9.918 39.746 1.00 65.94 183 LEU A O 1
ATOM 1444 N N . ASP A 1 184 ? -81.151 -9.036 40.340 1.00 68.25 184 ASP A N 1
ATOM 1445 C CA . ASP A 1 184 ? -81.559 -8.701 41.716 1.00 68.25 184 ASP A CA 1
ATOM 1446 C C . ASP A 1 184 ? -82.727 -7.700 41.759 1.00 68.25 184 ASP A C 1
ATOM 1448 O O . ASP A 1 184 ? -83.527 -7.689 42.698 1.00 68.25 184 ASP A O 1
ATOM 1452 N N . SER A 1 185 ? -82.900 -6.901 40.700 1.00 68.00 185 SER A N 1
ATOM 1453 C CA . SER A 1 185 ? -84.028 -5.972 40.577 1.00 68.00 185 SER A CA 1
ATOM 1454 C C . SER A 1 185 ? -85.396 -6.659 40.431 1.00 68.00 185 SER A C 1
ATOM 1456 O O . SER A 1 185 ? -86.423 -5.995 40.565 1.00 68.00 185 SER A O 1
ATOM 1458 N N . LEU A 1 186 ? -85.432 -7.975 40.189 1.00 61.00 186 LEU A N 1
ATOM 1459 C CA . LEU A 1 186 ? -86.658 -8.766 40.035 1.00 61.00 186 LEU A CA 1
ATOM 1460 C C . LEU A 1 186 ? -87.031 -9.557 41.298 1.00 61.00 186 LEU A C 1
ATOM 1462 O O . LEU A 1 186 ? -88.144 -10.073 41.371 1.00 61.00 186 LEU A O 1
ATOM 1466 N N . LEU A 1 187 ? -86.150 -9.632 42.301 1.00 65.06 187 LEU A N 1
ATOM 1467 C CA . LEU A 1 187 ? -86.327 -10.507 43.469 1.00 65.06 187 LEU A CA 1
ATOM 1468 C C . LEU A 1 187 ? -87.403 -10.008 44.452 1.00 65.06 187 LEU A C 1
ATOM 1470 O O . LEU A 1 187 ? -88.038 -10.803 45.135 1.00 65.06 187 LEU A O 1
ATOM 1474 N N . TRP A 1 188 ? -87.672 -8.699 44.484 1.00 69.75 188 TRP A N 1
ATOM 1475 C CA . TRP A 1 188 ? -88.763 -8.111 45.277 1.00 69.75 188 TRP A CA 1
ATOM 1476 C C . TRP A 1 188 ? -90.126 -8.147 44.563 1.00 69.75 188 TRP A C 1
ATOM 1478 O O . TRP A 1 188 ? -91.131 -7.698 45.120 1.00 69.75 188 TRP A O 1
ATOM 1488 N N . LYS A 1 189 ? -90.190 -8.662 43.327 1.00 67.56 189 LYS A N 1
ATOM 1489 C CA . LYS A 1 189 ? -91.430 -8.731 42.554 1.00 67.56 189 LYS A CA 1
ATOM 1490 C C . LYS A 1 189 ? -92.246 -9.947 43.001 1.00 67.56 189 LYS A C 1
ATOM 1492 O O . LYS A 1 189 ? -92.061 -11.050 42.504 1.00 67.56 189 LYS A O 1
ATOM 1497 N N . ILE A 1 190 ? -93.140 -9.721 43.957 1.00 69.44 190 ILE A N 1
ATOM 1498 C CA . ILE A 1 190 ? -94.067 -10.728 44.490 1.00 69.44 190 ILE A CA 1
ATOM 1499 C C . ILE A 1 190 ? -94.979 -11.230 43.358 1.00 69.44 190 ILE A C 1
ATOM 1501 O O . ILE A 1 190 ? -95.587 -10.426 42.644 1.00 69.44 190 ILE A O 1
ATOM 1505 N N . ASP A 1 191 ? -95.056 -12.551 43.174 1.00 69.50 191 ASP A N 1
ATOM 1506 C CA . ASP A 1 191 ? -95.961 -13.174 42.204 1.00 69.50 191 ASP A CA 1
ATOM 1507 C C . ASP A 1 191 ? -97.408 -13.029 42.703 1.00 69.50 191 ASP A C 1
ATOM 1509 O O . ASP A 1 191 ? -97.713 -13.265 43.873 1.00 69.50 191 ASP A O 1
ATOM 1513 N N . PHE A 1 192 ? -98.323 -12.629 41.819 1.00 69.88 192 PHE A N 1
ATOM 1514 C CA . PHE A 1 192 ? -99.720 -12.353 42.172 1.00 69.88 192 PHE A CA 1
ATOM 1515 C C . PHE A 1 192 ? -100.445 -13.568 42.769 1.00 69.88 192 PHE A C 1
ATOM 1517 O O . PHE A 1 192 ? -101.459 -13.399 43.443 1.00 69.88 192 PHE A O 1
ATOM 1524 N N . LYS A 1 193 ? -99.938 -14.784 42.537 1.00 72.00 193 LYS A N 1
ATOM 1525 C CA . LYS A 1 193 ? -100.504 -16.026 43.085 1.00 72.00 193 LYS A CA 1
ATOM 1526 C C . LYS A 1 193 ? -100.287 -16.197 44.591 1.00 72.00 193 LYS A C 1
ATOM 1528 O O . LYS A 1 193 ? -101.050 -16.935 45.208 1.00 72.00 193 LYS A O 1
ATOM 1533 N N . ASP A 1 194 ? -99.307 -15.508 45.172 1.00 69.75 194 ASP A N 1
ATOM 1534 C CA . ASP A 1 194 ? -98.969 -15.625 46.597 1.00 69.75 194 ASP A CA 1
ATOM 1535 C C . ASP A 1 194 ? -99.729 -14.620 47.484 1.00 69.75 194 ASP A C 1
ATOM 1537 O O . ASP A 1 194 ? -99.591 -14.623 48.708 1.00 69.75 194 ASP A O 1
ATOM 1541 N N . ILE A 1 195 ? -100.581 -13.774 46.895 1.00 73.19 195 ILE A N 1
ATOM 1542 C CA . ILE A 1 195 ? -101.421 -12.826 47.633 1.00 73.19 195 ILE A CA 1
ATOM 1543 C C . ILE A 1 195 ? -102.714 -13.538 48.062 1.00 73.19 195 ILE A C 1
ATOM 1545 O O . ILE A 1 195 ? -103.666 -13.640 47.290 1.00 73.19 195 ILE A O 1
ATOM 1549 N N . GLN A 1 196 ? -102.772 -14.020 49.307 1.00 69.81 196 GLN A N 1
ATOM 1550 C CA . GLN A 1 196 ? -104.021 -14.486 49.927 1.00 69.81 196 GLN A CA 1
ATOM 1551 C C . GLN A 1 196 ? -104.679 -13.345 50.713 1.00 69.81 196 GLN A C 1
ATOM 1553 O O . GLN A 1 196 ? -104.098 -12.818 51.660 1.00 69.81 196 GLN A O 1
ATOM 1558 N N . MET A 1 197 ? -105.901 -12.967 50.331 1.00 61.47 197 MET A N 1
ATOM 1559 C CA . MET A 1 197 ? -106.735 -12.023 51.082 1.00 61.47 197 MET A CA 1
ATOM 1560 C C . MET A 1 197 ? -107.631 -12.811 52.043 1.00 61.47 197 MET A C 1
ATOM 1562 O O . MET A 1 197 ? -108.438 -13.626 51.605 1.00 61.47 197 MET A O 1
ATOM 1566 N N . SER A 1 198 ? -107.480 -12.605 53.351 1.00 56.22 198 SER A N 1
ATOM 1567 C CA . SER A 1 198 ? -108.347 -13.219 54.360 1.00 56.22 198 SER A CA 1
ATOM 1568 C C . SER A 1 198 ? -109.684 -12.473 54.454 1.00 56.22 198 SER A C 1
ATOM 1570 O O . SER A 1 198 ? -109.696 -11.297 54.816 1.00 56.22 198 SER A O 1
ATOM 1572 N N . GLU A 1 199 ? -110.802 -13.146 54.170 1.00 54.84 199 GLU A N 1
ATOM 1573 C CA . GLU A 1 199 ? -112.156 -12.647 54.458 1.00 54.84 199 GLU A CA 1
ATOM 1574 C C . GLU A 1 199 ? -112.510 -12.877 55.939 1.00 54.84 199 GLU A C 1
ATOM 1576 O O . GLU A 1 199 ? -112.533 -14.006 56.433 1.00 54.84 199 GLU A O 1
ATOM 1581 N N . GLU A 1 200 ? -112.776 -11.790 56.661 1.00 48.94 200 GLU A N 1
ATOM 1582 C CA . GLU A 1 200 ? -113.108 -11.779 58.087 1.00 48.94 200 GLU A CA 1
ATOM 1583 C C . GLU A 1 200 ? -114.624 -11.984 58.280 1.00 48.94 200 GLU A C 1
ATOM 1585 O O . GLU A 1 200 ? -115.414 -11.045 58.199 1.00 48.94 200 GLU A O 1
ATOM 1590 N N . ASN A 1 201 ? -115.060 -13.225 58.526 1.00 44.00 201 ASN A N 1
ATOM 1591 C CA . ASN A 1 201 ? -116.445 -13.518 58.913 1.00 44.00 201 ASN A CA 1
ATOM 1592 C C . ASN A 1 201 ? -116.624 -13.357 60.430 1.00 44.00 201 ASN A C 1
ATOM 1594 O O . ASN A 1 201 ? -116.117 -14.143 61.231 1.00 44.00 201 ASN A O 1
ATOM 1598 N N . SER A 1 202 ? -117.379 -12.330 60.815 1.00 45.28 202 SER A N 1
ATOM 1599 C CA . SER A 1 202 ? -117.756 -12.028 62.194 1.00 45.28 202 SER A CA 1
ATOM 1600 C C . SER A 1 202 ? -118.721 -13.076 62.762 1.00 45.28 202 SER A C 1
ATOM 1602 O O . SER A 1 202 ? -119.813 -13.256 62.234 1.00 45.28 202 SER A O 1
ATOM 1604 N N . ASN A 1 203 ? -118.374 -13.708 63.888 1.00 40.44 203 ASN A N 1
ATOM 1605 C CA . ASN A 1 203 ? -119.360 -14.249 64.828 1.00 40.44 203 ASN A CA 1
ATOM 1606 C C . ASN A 1 203 ? -118.804 -14.272 66.261 1.00 40.44 203 ASN A C 1
ATOM 1608 O O . ASN A 1 203 ? -117.766 -14.859 66.553 1.00 40.44 203 ASN A O 1
ATOM 1612 N N . ASN A 1 204 ? -119.532 -13.596 67.149 1.00 45.16 204 ASN A N 1
ATOM 1613 C CA . ASN A 1 204 ? -119.270 -13.457 68.578 1.00 45.16 204 ASN A CA 1
ATOM 1614 C C . ASN A 1 204 ? -119.410 -14.793 69.328 1.00 45.16 204 ASN A C 1
ATOM 1616 O O . ASN A 1 204 ? -120.435 -15.446 69.162 1.00 45.16 204 ASN A O 1
ATOM 1620 N N . GLN A 1 205 ? -118.491 -15.104 70.259 1.00 40.88 205 GLN A N 1
ATOM 1621 C CA . GLN A 1 205 ? -118.819 -15.546 71.632 1.00 40.88 205 GLN A CA 1
ATOM 1622 C C . GLN A 1 205 ? -117.579 -15.752 72.541 1.00 40.88 205 GLN A C 1
ATOM 1624 O O . GLN A 1 205 ? -116.728 -16.593 72.296 1.00 40.88 205 GLN A O 1
ATOM 1629 N N . SER A 1 206 ? -117.574 -15.002 73.652 1.00 36.81 206 SER A N 1
ATOM 1630 C CA . SER A 1 206 ? -117.161 -15.361 75.025 1.00 36.81 206 SER A CA 1
ATOM 1631 C C . SER A 1 206 ? -115.757 -15.938 75.345 1.00 36.81 206 SER A C 1
ATOM 1633 O O . SER A 1 206 ? -115.537 -17.141 75.343 1.00 36.81 206 SER A O 1
ATOM 1635 N N . MET A 1 207 ? -114.899 -15.055 75.878 1.00 41.06 207 MET A N 1
ATOM 1636 C CA . MET A 1 207 ? -114.278 -15.100 77.226 1.00 41.06 207 MET A CA 1
ATOM 1637 C C . MET A 1 207 ? -113.599 -16.398 77.737 1.00 41.06 207 MET A C 1
ATOM 1639 O O . MET A 1 207 ? -114.292 -17.323 78.152 1.00 41.06 207 MET A O 1
ATOM 1643 N N . LYS A 1 208 ? -112.264 -16.369 77.946 1.00 36.25 208 LYS A N 1
ATOM 1644 C CA . LYS A 1 208 ? -111.594 -16.598 79.262 1.00 36.25 208 LYS A CA 1
ATOM 1645 C C . LYS A 1 208 ? -110.049 -16.595 79.194 1.00 36.25 208 LYS A C 1
ATOM 1647 O O . LYS A 1 208 ? -109.463 -17.413 78.507 1.00 36.25 208 LYS A O 1
ATOM 1652 N N . SER A 1 209 ? -109.447 -15.725 80.020 1.00 42.34 209 SER A N 1
ATOM 1653 C CA . SER A 1 209 ? -108.354 -15.972 80.994 1.00 42.34 209 SER A CA 1
ATOM 1654 C C . SER A 1 209 ? -107.212 -16.940 80.619 1.00 42.34 209 SER A C 1
ATOM 1656 O O . SER A 1 209 ? -107.458 -18.126 80.429 1.00 42.34 209 SER A O 1
ATOM 1658 N N . ARG A 1 210 ? -105.943 -16.517 80.771 1.00 43.56 210 ARG A N 1
ATOM 1659 C CA . ARG A 1 210 ? -105.197 -16.631 82.049 1.00 43.56 210 ARG A CA 1
ATOM 1660 C C . ARG A 1 210 ? -103.753 -16.119 81.936 1.00 43.56 210 ARG A C 1
ATOM 1662 O O . ARG A 1 210 ? -103.009 -16.501 81.044 1.00 43.56 210 ARG A O 1
ATOM 1669 N N . VAL A 1 211 ? -103.377 -15.318 82.927 1.00 51.50 211 VAL A N 1
ATOM 1670 C CA . VAL A 1 211 ? -102.017 -14.926 83.327 1.00 51.50 211 VAL A CA 1
ATOM 1671 C C . VAL A 1 211 ? -101.098 -16.142 83.512 1.00 51.50 211 VAL A C 1
ATOM 1673 O O . VAL A 1 211 ? -101.510 -17.118 84.149 1.00 51.50 211 VAL A O 1
ATOM 1676 N N . ARG A 1 212 ? -99.832 -16.032 83.083 1.00 43.06 212 ARG A N 1
ATOM 1677 C CA . ARG A 1 212 ? -98.698 -16.540 83.872 1.00 43.06 212 ARG A CA 1
ATOM 1678 C C . ARG A 1 212 ? -97.376 -15.871 83.485 1.00 43.06 212 ARG A C 1
ATOM 1680 O O . ARG A 1 212 ? -96.807 -16.172 82.444 1.00 43.06 212 ARG A O 1
ATOM 1687 N N . ASP A 1 213 ? -96.900 -15.013 84.381 1.00 49.06 213 ASP A N 1
ATOM 1688 C CA . ASP A 1 213 ? -95.478 -14.759 84.594 1.00 49.06 213 ASP A CA 1
ATOM 1689 C C . ASP A 1 213 ? -94.786 -16.054 85.026 1.00 49.06 213 ASP A C 1
ATOM 1691 O O . ASP A 1 213 ? -95.355 -16.815 85.812 1.00 49.06 213 ASP A O 1
ATOM 1695 N N . THR A 1 214 ? -93.552 -16.291 84.589 1.00 43.00 214 THR A N 1
ATOM 1696 C CA . THR A 1 214 ? -92.450 -16.722 85.472 1.00 43.00 214 THR A CA 1
ATOM 1697 C C . THR A 1 214 ? -91.132 -16.737 84.698 1.00 43.00 214 THR A C 1
ATOM 1699 O O . THR A 1 214 ? -91.039 -17.412 83.680 1.00 43.00 214 THR A O 1
ATOM 1702 N N . LEU A 1 215 ? -90.190 -15.943 85.226 1.00 46.75 215 LEU A N 1
ATOM 1703 C CA . LEU A 1 215 ? -88.725 -16.099 85.299 1.00 46.75 215 LEU A CA 1
ATOM 1704 C C . LEU A 1 215 ? -87.988 -16.817 84.159 1.00 46.75 215 LEU A C 1
ATOM 1706 O O . LEU A 1 215 ? -88.142 -18.050 84.031 1.00 46.75 215 LEU A O 1
#

Radius of gyration: 53.55 Å; chains: 1; bounding box: 153×38×124 Å

Secondary structure (DSSP, 8-state):
--STTT----GGGGGT------HHHHHHHHHHHHHHHHHHHHHHTT--TT-HHHHHHTTTT-EEE-TTS-EEEE-TTS-EEEPEEEEEEEEPPGGG-S-EEEEEEEEEEPPSSS--S-EEEESS----TTSSPPPSS-TT-TTSTTS--THHHHHHHHHHHHHHHHHHHHHHHHHHHHHHHHHHTTTT---GGG-PPPP----------------

Organism: Acanthoscelides obtectus (NCBI:txid200917)

pLDDT: mean 81.9, std 15.21, range [36.25, 97.62]

Foldseek 3Di:
DCDPDVVDDDPCVVVVDDDDDDVVVQVVVVVVVLLVVLLVVCVVVVHDSPPVVSSLCSSAQDWDQTPVGFIWHQHPVRDIHGKDFDWAWDFDPPVPDGDIDIGTFWIFADDPDPDPGTDTGGPHDHPDPVNDDDDPADPCGPVSVNVDDCPVVVVVVVVVVVVVVVVVVVVVVVVVVVVVVVVVVCPPVDDPVPDDDDDDDDDDDDDDDDDDDDD

Sequence (215 aa):
MEKPPFNFTNPLKYFGGEKRIRAEAAYLYDSVHVYAKALTKVLDAGGNPRNGTAVIDAMKGTHYKSAMGYMVYMDENGDAEGNYTLIARKSLSEREKQGYGLFPVGIFALRRSDTRLPELQMTDRIDWISGQPPISVPECGFRGEKCITHTVEISSGVAGGVFIVVLVISLVLYRNWRYEQELDSLLWKIDFKDIQMSEENSNNQSMKSRVRDTL